Protein AF-A0A2R6NKQ7-F1 (afdb_monomer_lite)

Structure (mmCIF, N/CA/C/O backbone):
data_AF-A0A2R6NKQ7-F1
#
_entry.id   AF-A0A2R6NKQ7-F1
#
loop_
_atom_site.group_PDB
_atom_site.id
_atom_site.type_symbol
_atom_site.label_atom_id
_atom_site.label_alt_id
_atom_site.label_comp_id
_atom_site.label_asym_id
_atom_site.label_entity_id
_atom_site.label_seq_id
_atom_site.pdbx_PDB_ins_code
_atom_site.Cartn_x
_atom_site.Cartn_y
_atom_site.Cartn_z
_atom_site.occupancy
_atom_site.B_iso_or_equiv
_atom_site.auth_seq_id
_atom_site.auth_comp_id
_atom_site.auth_asym_id
_atom_site.auth_atom_id
_atom_site.pdbx_PDB_model_num
ATOM 1 N N . MET A 1 1 ? 22.900 -23.903 -10.877 1.00 40.56 1 MET A N 1
ATOM 2 C CA . MET A 1 1 ? 22.296 -23.931 -12.222 1.00 40.56 1 MET A CA 1
ATOM 3 C C . MET A 1 1 ? 22.821 -22.699 -12.926 1.00 40.56 1 MET A C 1
ATOM 5 O O . MET A 1 1 ? 22.597 -21.617 -12.416 1.00 40.56 1 MET A O 1
ATOM 9 N N . GLU A 1 2 ? 23.627 -22.735 -13.967 1.00 42.06 2 GLU A N 1
ATOM 10 C CA . GLU A 1 2 ? 24.241 -23.804 -14.744 1.00 42.06 2 GLU A CA 1
ATOM 11 C C . GLU A 1 2 ? 25.451 -23.144 -15.416 1.00 42.06 2 GLU A C 1
ATOM 13 O O . GLU A 1 2 ? 25.431 -21.962 -15.758 1.00 42.06 2 GLU A O 1
ATOM 18 N N . SER A 1 3 ? 26.528 -23.903 -15.492 1.00 56.56 3 SER A N 1
ATOM 19 C CA . SER A 1 3 ? 27.773 -23.623 -16.191 1.00 56.56 3 SER A CA 1
ATOM 20 C C . SER A 1 3 ? 27.572 -23.535 -17.708 1.00 56.56 3 SER A C 1
ATOM 22 O O . SER A 1 3 ? 26.837 -24.345 -18.255 1.00 56.56 3 SER A O 1
ATOM 24 N N . GLU A 1 4 ? 28.268 -22.614 -18.384 1.00 55.38 4 GLU A N 1
ATOM 25 C CA . GLU A 1 4 ? 29.327 -22.912 -19.377 1.00 55.38 4 GLU A CA 1
ATOM 26 C C . GLU A 1 4 ? 29.535 -21.781 -20.414 1.00 55.38 4 GLU A C 1
ATOM 28 O O . GLU A 1 4 ? 28.574 -21.258 -20.979 1.00 55.38 4 GLU A O 1
ATOM 33 N N . PRO A 1 5 ? 30.800 -21.422 -20.716 1.00 66.06 5 PRO A N 1
ATOM 34 C CA . PRO A 1 5 ? 31.184 -20.578 -21.844 1.00 66.06 5 PRO A CA 1
ATOM 35 C C . PRO A 1 5 ? 31.533 -21.420 -23.086 1.00 66.06 5 PRO A C 1
ATOM 37 O O . PRO A 1 5 ? 32.444 -22.245 -23.058 1.00 66.06 5 PRO A O 1
ATOM 40 N N . THR A 1 6 ? 30.868 -21.173 -24.214 1.00 58.94 6 THR A N 1
ATOM 41 C CA . THR A 1 6 ? 31.170 -21.839 -25.491 1.00 58.94 6 THR A CA 1
ATOM 42 C C . THR A 1 6 ? 32.214 -21.061 -26.296 1.00 58.94 6 THR A C 1
ATOM 44 O O . THR A 1 6 ? 31.937 -20.049 -26.934 1.00 58.94 6 THR A O 1
ATOM 47 N N . SER A 1 7 ? 33.442 -21.579 -26.263 1.00 57.19 7 SER A N 1
ATOM 48 C CA . SER A 1 7 ? 34.496 -21.391 -27.265 1.00 57.19 7 SER A CA 1
ATOM 49 C C . SER A 1 7 ? 34.408 -22.543 -28.269 1.00 57.19 7 SER A C 1
ATOM 51 O O . SER A 1 7 ? 34.418 -23.687 -27.827 1.00 57.19 7 SER A O 1
ATOM 53 N N . THR A 1 8 ? 34.312 -22.291 -29.582 1.00 60.19 8 THR A N 1
ATOM 54 C CA . THR A 1 8 ? 34.489 -23.291 -30.671 1.00 60.19 8 THR A CA 1
ATOM 55 C C . THR A 1 8 ? 34.594 -22.527 -32.012 1.00 60.19 8 THR A C 1
ATOM 57 O O . THR A 1 8 ? 33.619 -21.911 -32.420 1.00 60.19 8 THR A O 1
ATOM 60 N N . THR A 1 9 ? 35.771 -22.264 -32.598 1.00 59.88 9 THR A N 1
ATOM 61 C CA . THR A 1 9 ? 36.620 -23.093 -33.501 1.00 59.88 9 THR A CA 1
ATOM 62 C C . THR A 1 9 ? 36.558 -22.579 -34.961 1.00 59.88 9 THR A C 1
ATOM 64 O O . THR A 1 9 ? 35.460 -22.370 -35.473 1.00 59.88 9 THR A O 1
ATOM 67 N N . PRO A 1 10 ? 37.700 -22.387 -35.662 1.00 67.44 10 PRO A N 1
ATOM 68 C CA . PRO A 1 10 ? 37.767 -21.989 -37.074 1.00 67.44 10 PRO A CA 1
ATOM 69 C C . PRO A 1 10 ? 37.967 -23.199 -38.013 1.00 67.44 10 PRO A C 1
ATOM 71 O O . PRO A 1 10 ? 38.846 -24.023 -37.781 1.00 67.44 10 PRO A O 1
ATOM 74 N N . VAL A 1 11 ? 37.176 -23.303 -39.087 1.00 60.19 11 VAL A N 1
ATOM 75 C CA . VAL A 1 11 ? 37.183 -24.382 -40.111 1.00 60.19 11 VAL A CA 1
ATOM 76 C C . VAL A 1 11 ? 36.515 -23.788 -41.370 1.00 60.19 11 VAL A C 1
ATOM 78 O O . VAL A 1 11 ? 35.531 -23.079 -41.217 1.00 60.19 11 VAL A O 1
ATOM 81 N N . ALA A 1 12 ? 36.890 -23.964 -42.639 1.00 48.44 12 ALA A N 1
ATOM 82 C CA . ALA A 1 12 ? 37.994 -24.595 -43.351 1.00 48.44 12 ALA A CA 1
ATOM 83 C C . ALA A 1 12 ? 38.035 -23.994 -44.775 1.00 48.44 12 ALA A C 1
ATOM 85 O O . ALA A 1 12 ? 37.019 -23.555 -45.311 1.00 48.44 12 ALA A O 1
ATOM 86 N N . VAL A 1 13 ? 39.211 -24.030 -45.398 1.00 58.56 13 VAL A N 1
ATOM 87 C CA . VAL A 1 13 ? 39.423 -23.822 -46.840 1.00 58.56 13 VAL A CA 1
ATOM 88 C C . VAL A 1 13 ? 39.251 -25.161 -47.565 1.00 58.56 13 VAL A C 1
ATOM 90 O O . VAL A 1 13 ? 39.770 -26.161 -47.068 1.00 58.56 13 VAL A O 1
ATOM 93 N N . PRO A 1 14 ? 38.672 -25.186 -48.779 1.00 64.19 14 PRO A N 1
ATOM 94 C CA . PRO A 1 14 ? 39.009 -26.211 -49.757 1.00 64.19 14 PRO A CA 1
ATOM 95 C C . PRO A 1 14 ? 39.648 -25.615 -51.021 1.00 64.19 14 PRO A C 1
ATOM 97 O O . PRO A 1 14 ? 39.042 -24.846 -51.767 1.00 64.19 14 PRO A O 1
ATOM 100 N N . ARG A 1 15 ? 40.893 -26.045 -51.259 1.00 50.41 15 ARG A N 1
ATOM 101 C CA . ARG A 1 15 ? 41.539 -26.152 -52.575 1.00 50.41 15 ARG A CA 1
ATOM 102 C C . ARG A 1 15 ? 40.699 -27.066 -53.470 1.00 50.41 15 ARG A C 1
ATOM 104 O O . ARG A 1 15 ? 40.316 -28.145 -53.030 1.00 50.41 15 ARG A O 1
ATOM 111 N N . THR A 1 16 ? 40.510 -26.685 -54.729 1.00 54.19 16 THR A N 1
ATOM 112 C CA . THR A 1 16 ? 40.218 -27.634 -55.812 1.00 54.19 16 THR A CA 1
ATOM 113 C C . THR A 1 16 ? 41.293 -27.458 -56.870 1.00 54.19 16 THR A C 1
ATOM 115 O O . THR A 1 16 ? 41.598 -26.344 -57.291 1.00 54.19 16 THR A O 1
ATOM 118 N N . GLU A 1 17 ? 41.910 -28.577 -57.202 1.00 45.81 17 GLU A N 1
ATOM 119 C CA . GLU A 1 17 ? 43.066 -28.744 -58.059 1.00 45.81 17 GLU A CA 1
ATOM 120 C C . GLU A 1 17 ? 42.658 -29.578 -59.285 1.00 45.81 17 GLU A C 1
ATOM 122 O O . GLU A 1 17 ? 41.807 -30.460 -59.155 1.00 45.81 17 GLU A O 1
ATOM 127 N N . LEU A 1 18 ? 43.373 -29.339 -60.400 1.00 54.59 18 LEU A N 1
ATOM 128 C CA . LEU A 1 18 ? 43.748 -30.298 -61.464 1.00 54.59 18 LEU A CA 1
ATOM 129 C C . LEU A 1 18 ? 42.721 -30.584 -62.611 1.00 54.59 18 LEU A C 1
ATOM 131 O O . LEU A 1 18 ? 41.554 -30.223 -62.490 1.00 54.59 18 LEU A O 1
ATOM 135 N N . PRO A 1 19 ? 43.118 -31.261 -63.724 1.00 58.91 19 PRO A N 1
ATOM 136 C CA . PRO A 1 19 ? 44.063 -30.847 -64.792 1.00 58.91 19 PRO A CA 1
ATOM 137 C C . PRO A 1 19 ? 43.593 -31.308 -66.216 1.00 58.91 19 PRO A C 1
ATOM 139 O O . PRO A 1 19 ? 42.433 -31.669 -66.379 1.00 58.91 19 PRO A O 1
ATOM 142 N N . VAL A 1 20 ? 44.526 -31.414 -67.189 1.00 46.69 20 VAL A N 1
ATOM 143 C CA . VAL A 1 20 ? 44.449 -32.171 -68.481 1.00 46.69 20 VAL A CA 1
ATOM 144 C C . VAL A 1 20 ? 43.843 -31.351 -69.650 1.00 46.69 20 VAL A C 1
ATOM 146 O O . VAL A 1 20 ? 42.838 -30.682 -69.469 1.00 46.69 20 VAL A O 1
ATOM 149 N N . ASP A 1 21 ? 44.414 -31.242 -70.858 1.00 40.62 21 ASP A N 1
ATOM 150 C CA . ASP A 1 21 ? 45.144 -32.241 -71.646 1.00 40.62 21 ASP A CA 1
ATOM 151 C C . ASP A 1 21 ? 46.222 -31.649 -72.577 1.00 40.62 21 ASP A C 1
ATOM 153 O O . ASP A 1 21 ? 46.141 -30.509 -73.039 1.00 40.62 21 ASP A O 1
ATOM 157 N N . VAL A 1 22 ? 47.212 -32.494 -72.849 1.00 59.97 22 VAL A N 1
ATOM 158 C CA . VAL A 1 22 ? 48.339 -32.362 -73.780 1.00 59.97 22 VAL A CA 1
ATOM 159 C C . VAL A 1 22 ? 48.053 -33.308 -74.945 1.00 59.97 22 VAL A C 1
ATOM 161 O O . VAL A 1 22 ? 47.578 -34.401 -74.683 1.00 59.97 22 VAL A O 1
ATOM 164 N N . ASN A 1 23 ? 48.325 -32.883 -76.186 1.00 45.62 23 ASN A N 1
ATOM 165 C CA . ASN A 1 23 ? 48.605 -33.666 -77.416 1.00 45.62 23 ASN A CA 1
ATOM 166 C C . ASN A 1 23 ? 48.252 -32.768 -78.621 1.00 45.62 23 ASN A C 1
ATOM 168 O O . ASN A 1 23 ? 47.252 -32.061 -78.585 1.00 45.62 23 ASN A O 1
ATOM 172 N N . ASP A 1 24 ? 48.938 -32.718 -79.755 1.00 38.41 24 ASP A N 1
ATOM 173 C CA . ASP A 1 24 ? 50.218 -33.243 -80.217 1.00 38.41 24 ASP A CA 1
ATOM 174 C C . ASP A 1 24 ? 50.527 -32.514 -81.553 1.00 38.41 24 ASP A C 1
ATOM 176 O O . ASP A 1 24 ? 49.627 -32.043 -82.251 1.00 38.41 24 ASP A O 1
ATOM 180 N N . LEU A 1 25 ? 51.819 -32.413 -81.872 1.00 46.97 25 LEU A N 1
ATOM 181 C CA . LEU A 1 25 ? 52.488 -32.009 -83.136 1.00 46.97 25 LEU A CA 1
ATOM 182 C C . LEU A 1 25 ? 51.969 -32.814 -84.382 1.00 46.97 25 LEU A C 1
ATOM 184 O O . LEU A 1 25 ? 51.240 -33.775 -84.151 1.00 46.97 25 LEU A O 1
ATOM 188 N N . PRO A 1 26 ? 52.390 -32.608 -85.672 1.00 54.12 26 PRO A N 1
ATOM 189 C CA . PRO A 1 26 ? 53.522 -31.812 -86.180 1.00 54.12 26 PRO A CA 1
ATOM 190 C C . PRO A 1 26 ? 53.401 -31.086 -87.561 1.00 54.12 26 PRO A C 1
ATOM 192 O O . PRO A 1 26 ? 52.537 -31.342 -88.389 1.00 54.12 26 PRO A O 1
ATOM 195 N N . THR A 1 27 ? 54.398 -30.219 -87.801 1.00 42.91 27 THR A N 1
ATOM 196 C CA . THR A 1 27 ? 55.149 -29.949 -89.054 1.00 42.91 27 THR A CA 1
ATOM 197 C C . THR A 1 27 ? 54.417 -29.712 -90.386 1.00 42.91 27 THR A C 1
ATOM 199 O O . THR A 1 27 ? 53.974 -30.652 -91.040 1.00 42.91 27 THR A O 1
ATOM 202 N N . ARG A 1 28 ? 54.584 -28.500 -90.947 1.00 32.59 28 ARG A N 1
ATOM 203 C CA . ARG A 1 28 ? 55.007 -28.367 -92.354 1.00 32.59 28 ARG A CA 1
ATOM 204 C C . ARG A 1 28 ? 55.722 -27.045 -92.656 1.00 32.59 28 ARG A C 1
ATOM 206 O O . ARG A 1 28 ? 55.183 -25.963 -92.456 1.00 32.59 28 ARG A O 1
ATOM 213 N N . LEU A 1 29 ? 56.955 -27.199 -93.138 1.00 45.50 29 LEU A N 1
ATOM 214 C CA . LEU A 1 29 ? 57.704 -26.230 -93.932 1.00 45.50 29 LEU A CA 1
ATOM 215 C C . LEU A 1 29 ? 56.858 -25.807 -95.139 1.00 45.50 29 LEU A C 1
ATOM 217 O O . LEU A 1 29 ? 56.256 -26.672 -95.770 1.00 45.50 29 LEU A O 1
ATOM 221 N N . ASP A 1 30 ? 56.825 -24.514 -95.462 1.00 35.84 30 ASP A N 1
ATOM 222 C CA . ASP A 1 30 ? 57.411 -24.040 -96.719 1.00 35.84 30 ASP A CA 1
ATOM 223 C C . ASP A 1 30 ? 57.244 -22.531 -96.949 1.00 35.84 30 ASP A C 1
ATOM 225 O O . ASP A 1 30 ? 56.183 -21.939 -96.771 1.00 35.84 30 ASP A O 1
ATOM 229 N N . SER A 1 31 ? 58.323 -21.980 -97.509 1.00 38.28 31 SER A N 1
ATOM 230 C CA . SER A 1 31 ? 58.370 -20.890 -98.489 1.00 38.28 31 SER A CA 1
ATOM 231 C C . SER A 1 31 ? 58.298 -19.422 -98.029 1.00 38.28 31 SER A C 1
ATOM 233 O O . SER A 1 31 ? 57.312 -18.931 -97.503 1.00 38.28 31 SER A O 1
ATOM 235 N N . SER A 1 32 ? 59.391 -18.721 -98.369 1.00 40.72 32 SER A N 1
ATOM 236 C CA . SER A 1 32 ? 59.425 -17.396 -99.009 1.00 40.72 32 SER A CA 1
ATOM 237 C C . SER A 1 32 ? 58.557 -16.294 -98.392 1.00 40.72 32 SER A C 1
ATOM 239 O O . SER A 1 32 ? 57.343 -16.266 -98.515 1.00 40.72 32 SER A O 1
ATOM 241 N N . THR A 1 33 ? 59.136 -15.197 -97.915 1.00 43.03 33 THR A N 1
ATOM 242 C CA . THR A 1 33 ? 59.777 -14.230 -98.815 1.00 43.03 33 THR A CA 1
ATOM 243 C C . THR A 1 33 ? 60.634 -13.283 -97.975 1.00 43.03 33 THR A C 1
ATOM 245 O O . THR A 1 33 ? 60.120 -12.590 -97.098 1.00 43.03 33 THR A O 1
ATOM 248 N N . ARG A 1 34 ? 61.945 -13.230 -98.247 1.00 41.44 34 ARG A N 1
ATOM 249 C CA . ARG A 1 34 ? 62.820 -12.136 -97.799 1.00 41.44 34 ARG A CA 1
ATOM 250 C C . ARG A 1 34 ? 62.289 -10.835 -98.398 1.00 41.44 34 ARG A C 1
ATOM 252 O O . ARG A 1 34 ? 62.480 -10.589 -99.585 1.00 41.44 34 ARG A O 1
ATOM 259 N N . GLN A 1 35 ? 61.632 -10.018 -97.582 1.00 41.34 35 GLN A N 1
ATOM 260 C CA . GLN A 1 35 ? 61.393 -8.624 -97.924 1.00 41.34 35 GLN A CA 1
ATOM 261 C C . GLN A 1 35 ? 62.643 -7.786 -97.614 1.00 41.34 35 GLN A C 1
ATOM 263 O O . GLN A 1 35 ? 63.343 -8.055 -96.633 1.00 41.34 35 GLN A O 1
ATOM 268 N N . PRO A 1 36 ? 62.959 -6.805 -98.473 1.00 45.91 36 PRO A N 1
ATOM 269 C CA . PRO A 1 36 ? 64.144 -5.973 -98.354 1.00 45.91 36 PRO A CA 1
ATOM 270 C C . PRO A 1 36 ? 64.078 -5.124 -97.084 1.00 45.91 36 PRO A C 1
ATOM 272 O O . PRO A 1 36 ? 63.137 -4.365 -96.866 1.00 45.91 36 PRO A O 1
ATOM 275 N N . VAL A 1 37 ? 65.120 -5.244 -96.263 1.00 49.19 37 VAL A N 1
ATOM 276 C CA . VAL A 1 37 ? 65.440 -4.317 -95.177 1.00 49.19 37 VAL A CA 1
ATOM 277 C C . VAL A 1 37 ? 65.707 -2.943 -95.783 1.00 49.19 37 VAL A C 1
ATOM 279 O O . VAL A 1 37 ? 66.810 -2.632 -96.227 1.00 49.19 37 VAL A O 1
ATOM 282 N N . THR A 1 38 ? 64.667 -2.119 -95.825 1.00 54.50 38 THR A N 1
ATOM 283 C CA . THR A 1 38 ? 64.811 -0.672 -95.924 1.00 54.50 38 THR A CA 1
ATOM 284 C C . THR A 1 38 ? 65.352 -0.156 -94.590 1.00 54.50 38 THR A C 1
ATOM 286 O O . THR A 1 38 ? 64.917 -0.646 -93.543 1.00 54.50 38 THR A O 1
ATOM 289 N N . PRO A 1 39 ? 66.285 0.811 -94.581 1.00 56.50 39 PRO A N 1
ATOM 290 C CA . PRO A 1 39 ? 66.821 1.385 -93.352 1.00 56.50 39 PRO A CA 1
ATOM 291 C C . PRO A 1 39 ? 65.720 2.186 -92.650 1.00 56.50 39 PRO A 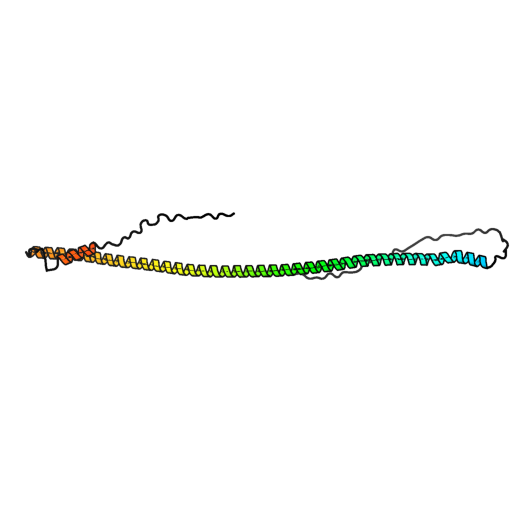C 1
ATOM 293 O O . PRO A 1 39 ? 65.531 3.377 -92.890 1.00 56.50 39 PRO A O 1
ATOM 296 N N . PHE A 1 40 ? 64.946 1.506 -91.808 1.00 56.06 40 PHE A N 1
ATOM 297 C CA . PHE A 1 40 ? 63.980 2.145 -90.934 1.00 56.06 40 PHE A CA 1
ATOM 298 C C . PHE A 1 40 ? 64.744 2.979 -89.910 1.00 56.06 40 PHE A C 1
ATOM 300 O O . PHE A 1 40 ? 65.617 2.488 -89.194 1.00 56.06 40 PHE A O 1
ATOM 307 N N . SER A 1 41 ? 64.424 4.269 -89.886 1.00 64.69 41 SER A N 1
ATOM 308 C CA . SER A 1 41 ? 64.962 5.226 -88.929 1.00 64.69 41 SER A CA 1
ATOM 309 C C . SER A 1 41 ? 64.779 4.686 -87.500 1.00 64.69 41 SER A C 1
ATOM 311 O O . SER A 1 41 ? 63.674 4.270 -87.154 1.00 64.69 41 SER A O 1
ATOM 313 N N . PRO A 1 42 ? 65.806 4.692 -86.632 1.00 76.62 42 PRO A N 1
ATOM 314 C CA . PRO A 1 42 ? 65.718 4.144 -85.271 1.00 76.62 42 PRO A CA 1
ATOM 315 C C . PRO A 1 42 ? 64.568 4.750 -84.445 1.00 76.62 42 PRO A C 1
ATOM 317 O O . PRO A 1 42 ? 64.035 4.100 -83.546 1.00 76.62 42 PRO A O 1
ATOM 320 N N . LEU A 1 43 ? 64.113 5.954 -84.803 1.00 78.00 43 LEU A N 1
ATOM 321 C CA . LEU A 1 43 ? 62.934 6.593 -84.222 1.00 78.00 43 LEU A CA 1
ATOM 322 C C . LEU A 1 43 ? 61.639 5.791 -84.414 1.00 78.00 43 LEU A C 1
ATOM 324 O O . LEU A 1 43 ? 60.837 5.731 -83.487 1.00 78.00 43 LEU A O 1
ATOM 328 N N . THR A 1 44 ? 61.418 5.140 -85.562 1.00 81.81 44 THR A N 1
ATOM 329 C CA . THR A 1 44 ? 60.169 4.391 -85.795 1.00 81.81 44 THR A CA 1
ATOM 330 C C . THR A 1 44 ? 60.093 3.135 -84.935 1.00 81.81 44 THR A C 1
ATOM 332 O O . THR A 1 44 ? 59.020 2.801 -84.443 1.00 81.81 44 THR A O 1
ATOM 335 N N . HIS A 1 45 ? 61.224 2.473 -84.674 1.00 81.00 45 HIS A N 1
ATOM 336 C CA . HIS A 1 45 ? 61.266 1.324 -83.767 1.00 81.00 45 HIS A CA 1
ATOM 337 C C . HIS A 1 45 ? 61.030 1.728 -82.312 1.00 81.00 45 HIS A C 1
ATOM 339 O O . HIS A 1 45 ? 60.299 1.036 -81.608 1.00 81.00 45 HIS A O 1
ATOM 345 N N . VAL A 1 46 ? 61.571 2.869 -81.875 1.00 86.81 46 VAL A N 1
ATOM 346 C CA . VAL A 1 46 ? 61.285 3.415 -80.539 1.00 86.81 46 VAL A CA 1
ATOM 347 C C . VAL A 1 46 ? 59.807 3.787 -80.413 1.00 86.81 46 VAL A C 1
ATOM 349 O O . VAL A 1 46 ? 59.189 3.466 -79.402 1.00 86.81 46 VAL A O 1
ATOM 352 N N . LEU A 1 47 ? 59.202 4.391 -81.439 1.00 89.44 47 LEU A N 1
ATOM 353 C CA . LEU A 1 47 ? 57.771 4.715 -81.440 1.00 89.44 47 LEU A CA 1
ATOM 354 C C . LEU A 1 47 ? 56.878 3.468 -81.401 1.00 89.44 47 LEU A C 1
ATOM 356 O O . LEU A 1 47 ? 55.944 3.413 -80.608 1.00 89.44 47 LEU A O 1
ATOM 360 N N . ILE A 1 48 ? 57.175 2.439 -82.196 1.00 86.81 48 ILE A N 1
ATOM 361 C CA . ILE A 1 48 ? 56.400 1.188 -82.187 1.00 86.81 48 ILE A CA 1
ATOM 362 C C . ILE A 1 48 ? 56.569 0.463 -80.844 1.00 86.81 48 ILE A C 1
ATOM 364 O O . ILE A 1 48 ? 55.584 0.034 -80.243 1.00 86.81 48 ILE A O 1
ATOM 368 N N . LEU A 1 49 ? 57.801 0.372 -80.332 1.00 87.75 49 LEU A N 1
ATOM 369 C CA . LEU A 1 49 ? 58.084 -0.287 -79.059 1.00 87.75 49 LEU A CA 1
ATOM 370 C C . LEU A 1 49 ? 57.415 0.446 -77.890 1.00 87.75 49 LEU A C 1
ATOM 372 O O . LEU A 1 49 ? 56.787 -0.196 -77.058 1.00 87.75 49 LEU A O 1
ATOM 376 N N . THR A 1 50 ? 57.480 1.777 -77.840 1.00 89.50 50 THR A N 1
ATOM 377 C CA . THR A 1 50 ? 56.791 2.571 -76.806 1.00 89.50 50 THR A CA 1
ATOM 378 C C . THR A 1 50 ? 55.273 2.520 -76.948 1.00 89.50 50 THR A C 1
ATOM 380 O O . THR A 1 50 ? 54.578 2.474 -75.935 1.00 89.50 50 THR A O 1
ATOM 383 N N . SER A 1 51 ? 54.743 2.441 -78.171 1.00 90.38 51 SER A N 1
ATOM 384 C CA . SER A 1 51 ? 53.306 2.293 -78.416 1.00 90.38 51 SER A CA 1
ATOM 385 C C . SER A 1 51 ? 52.756 0.947 -77.942 1.00 90.38 51 SER A C 1
ATOM 387 O O . SER A 1 51 ? 51.576 0.877 -77.612 1.00 90.38 51 SER A O 1
ATOM 389 N N . ILE A 1 52 ? 53.571 -0.112 -77.908 1.00 91.19 52 ILE A N 1
ATOM 390 C CA . ILE A 1 52 ? 53.162 -1.436 -77.414 1.00 91.19 52 ILE A CA 1
ATOM 391 C C . ILE A 1 52 ? 53.467 -1.563 -75.918 1.00 91.19 52 ILE A C 1
ATOM 393 O O . ILE A 1 52 ? 52.613 -1.964 -75.131 1.00 91.19 52 ILE A O 1
ATOM 397 N N . LEU A 1 53 ? 54.673 -1.179 -75.502 1.00 90.94 53 LEU A N 1
ATOM 398 C CA . LEU A 1 53 ? 55.128 -1.311 -74.121 1.00 90.94 53 LEU A CA 1
ATOM 399 C C . LEU A 1 53 ? 54.419 -0.327 -73.184 1.00 90.94 53 LEU A C 1
ATOM 401 O O . LEU A 1 53 ? 54.137 -0.668 -72.040 1.00 90.94 53 LEU A O 1
ATOM 405 N N . GLY A 1 54 ? 54.083 0.866 -73.679 1.00 88.62 54 GLY A N 1
ATOM 406 C CA . GLY A 1 54 ? 53.329 1.888 -72.960 1.00 88.62 54 GLY A CA 1
ATOM 407 C C . GLY A 1 54 ? 52.021 1.350 -72.380 1.00 88.62 54 GLY A C 1
ATOM 408 O O . GLY A 1 54 ? 51.907 1.300 -71.158 1.00 88.62 54 GLY A O 1
ATOM 409 N N . PRO A 1 55 ? 51.048 0.898 -73.193 1.00 88.94 55 PRO A N 1
ATOM 410 C CA . PRO A 1 55 ? 49.791 0.351 -72.690 1.00 88.94 55 PRO A CA 1
ATOM 411 C C . PRO A 1 55 ? 49.981 -0.933 -71.876 1.00 88.94 55 PRO A C 1
ATOM 413 O O . PRO A 1 55 ? 49.271 -1.108 -70.889 1.00 88.94 55 PRO A O 1
ATOM 416 N N . VAL A 1 56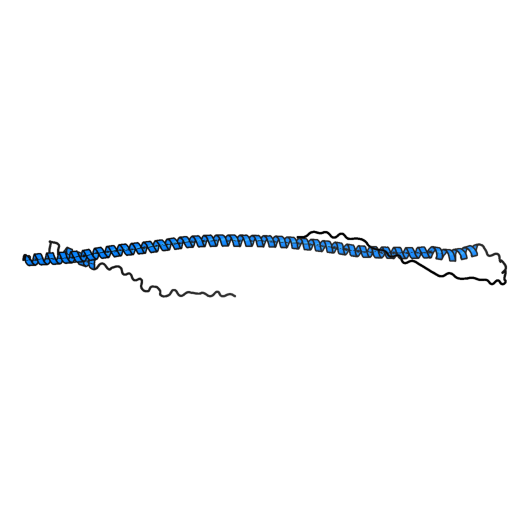 ? 50.954 -1.790 -72.211 1.00 90.31 56 VAL A N 1
ATOM 417 C CA . VAL A 1 56 ? 51.253 -3.003 -71.424 1.00 90.31 56 VAL A CA 1
ATOM 418 C C . VAL A 1 56 ? 51.750 -2.656 -70.015 1.00 90.31 56 VAL A C 1
ATOM 420 O O . VAL A 1 56 ? 51.367 -3.323 -69.057 1.00 90.31 56 VAL A O 1
ATOM 423 N N . ALA A 1 57 ? 52.532 -1.585 -69.853 1.00 89.12 57 ALA A N 1
ATOM 424 C CA . ALA A 1 57 ? 52.973 -1.096 -68.547 1.00 89.12 57 ALA A CA 1
ATOM 425 C C . ALA A 1 57 ? 51.900 -0.252 -67.826 1.00 89.12 57 ALA A C 1
ATOM 427 O O . ALA A 1 57 ? 51.788 -0.299 -66.601 1.00 89.12 57 ALA A O 1
ATOM 428 N N . LEU A 1 58 ? 51.078 0.502 -68.567 1.00 92.12 58 LEU A N 1
ATOM 429 C CA . LEU A 1 58 ? 50.034 1.371 -68.005 1.00 92.12 58 LEU A CA 1
ATOM 430 C C . LEU A 1 58 ? 48.797 0.601 -67.544 1.00 92.12 58 LEU A C 1
ATOM 432 O O . LEU A 1 58 ? 48.196 0.959 -66.533 1.00 92.12 58 LEU A O 1
ATOM 436 N N . PHE A 1 59 ? 48.401 -0.446 -68.264 1.00 92.75 59 PHE A N 1
ATOM 437 C CA . PHE A 1 59 ? 47.206 -1.225 -67.953 1.00 92.75 59 PHE A CA 1
ATOM 438 C C . PHE A 1 59 ? 47.193 -1.803 -66.524 1.00 92.75 59 PHE A C 1
ATOM 440 O O . PHE A 1 59 ? 46.223 -1.539 -65.804 1.00 92.75 59 PHE A O 1
ATOM 447 N N . PRO A 1 60 ? 48.236 -2.518 -66.046 1.00 90.94 60 PRO A N 1
ATOM 448 C CA . PRO A 1 60 ? 48.252 -3.028 -64.676 1.00 90.94 60 PRO A CA 1
ATOM 449 C C . PRO A 1 60 ? 48.223 -1.894 -63.643 1.00 90.94 60 PRO A C 1
ATOM 451 O O . PRO A 1 60 ? 47.539 -2.008 -62.627 1.00 90.94 60 PRO A O 1
ATOM 454 N N . TYR A 1 61 ? 48.877 -0.763 -63.924 1.00 94.50 61 TYR A N 1
ATOM 455 C CA . TYR A 1 61 ? 48.831 0.408 -63.048 1.00 94.50 61 TYR A CA 1
ATOM 456 C C . TYR A 1 61 ? 47.412 0.987 -62.935 1.00 94.50 61 TYR A C 1
ATOM 458 O O . TYR A 1 61 ? 46.939 1.280 -61.834 1.00 94.50 61 TYR A O 1
ATOM 466 N N . LEU A 1 62 ? 46.690 1.099 -64.054 1.00 93.94 62 LEU A N 1
ATOM 467 C CA . LEU A 1 62 ? 45.305 1.573 -64.066 1.00 93.94 62 LEU A CA 1
ATOM 468 C C . LEU A 1 62 ? 44.356 0.607 -63.344 1.00 93.94 62 LEU A C 1
ATOM 470 O O . LEU A 1 62 ? 43.479 1.059 -62.603 1.00 93.94 62 LEU A O 1
ATOM 474 N N . ALA A 1 63 ? 44.548 -0.704 -63.508 1.00 94.69 63 ALA A N 1
ATOM 475 C CA . ALA A 1 63 ? 43.762 -1.719 -62.812 1.00 94.69 63 ALA A CA 1
ATOM 476 C C . ALA A 1 63 ? 43.951 -1.637 -61.286 1.00 94.69 63 ALA A C 1
ATOM 478 O O . ALA A 1 63 ? 42.966 -1.557 -60.546 1.00 94.69 63 ALA A O 1
ATOM 479 N N . VAL A 1 64 ? 45.202 -1.560 -60.815 1.00 96.06 64 VAL A N 1
ATOM 480 C CA . VAL A 1 64 ? 45.523 -1.397 -59.386 1.00 96.06 64 VAL A CA 1
ATOM 481 C C . VAL A 1 64 ? 44.962 -0.083 -58.848 1.00 96.06 64 VAL A C 1
ATOM 483 O O . VAL A 1 64 ? 44.343 -0.069 -57.784 1.00 96.06 64 VAL A O 1
ATOM 486 N N . ARG A 1 65 ? 45.090 1.018 -59.598 1.00 95.12 65 ARG A N 1
ATOM 487 C CA . ARG A 1 65 ? 44.549 2.322 -59.194 1.00 95.12 65 ARG A CA 1
ATOM 488 C C . ARG A 1 65 ? 43.030 2.282 -59.030 1.00 95.12 65 ARG A C 1
ATOM 490 O O . ARG A 1 65 ? 42.508 2.798 -58.043 1.00 95.12 65 ARG A O 1
ATOM 497 N N . ARG A 1 66 ? 42.310 1.634 -59.952 1.00 94.44 66 ARG A N 1
ATOM 498 C CA . ARG A 1 66 ? 40.854 1.449 -59.840 1.00 94.44 66 ARG A CA 1
ATOM 499 C C . ARG A 1 66 ? 40.486 0.580 -58.635 1.00 94.44 66 ARG A C 1
ATOM 501 O O . ARG A 1 66 ? 39.510 0.883 -57.949 1.00 94.44 66 ARG A O 1
ATOM 508 N N . HIS A 1 67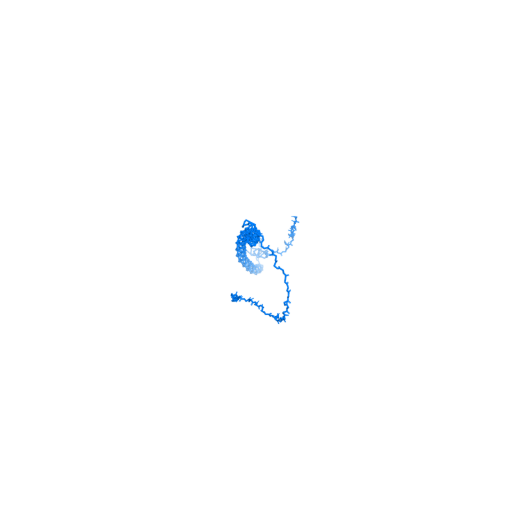 ? 41.262 -0.466 -58.356 1.00 95.81 67 HIS A N 1
ATOM 509 C CA . HIS A 1 67 ? 41.031 -1.336 -57.206 1.00 95.81 67 HIS A CA 1
ATOM 510 C C . HIS A 1 67 ? 41.257 -0.608 -55.873 1.00 95.81 67 HIS A C 1
ATOM 512 O O . HIS A 1 67 ? 40.390 -0.663 -55.002 1.00 95.81 67 HIS A O 1
ATOM 518 N N . LEU A 1 68 ? 42.345 0.160 -55.747 1.00 95.50 68 LEU A N 1
ATOM 519 C CA . LEU A 1 68 ? 42.619 0.999 -54.574 1.00 95.50 68 LEU A CA 1
ATOM 520 C C . LEU A 1 68 ? 41.487 1.996 -54.311 1.00 95.50 68 LEU A C 1
ATOM 522 O O . LEU A 1 68 ? 41.031 2.120 -53.177 1.00 95.50 68 LEU A O 1
ATOM 526 N N . LEU A 1 69 ? 40.974 2.656 -55.353 1.00 95.62 69 LEU A N 1
ATOM 527 C CA . LEU A 1 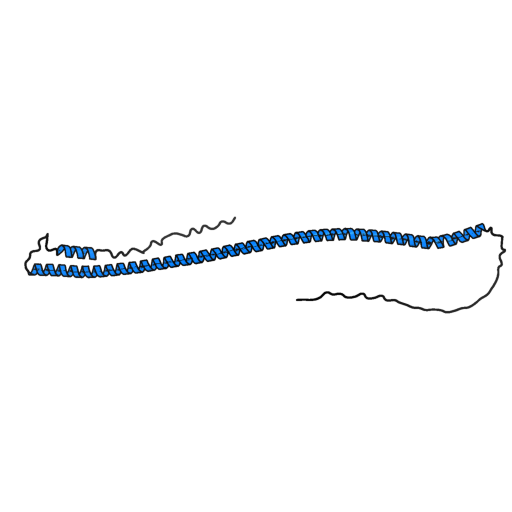69 ? 39.831 3.563 -55.213 1.00 95.62 69 LEU A CA 1
ATOM 528 C C . LEU A 1 69 ? 38.565 2.836 -54.738 1.00 95.62 69 LEU A C 1
ATOM 530 O O . LEU A 1 69 ? 37.837 3.356 -53.893 1.00 95.62 69 LEU A O 1
ATOM 534 N N . SER A 1 70 ? 38.305 1.625 -55.241 1.00 95.75 70 SER A N 1
ATOM 535 C CA . SER A 1 70 ? 37.176 0.813 -54.776 1.00 95.75 70 SER A CA 1
ATOM 536 C C . SER A 1 70 ? 37.333 0.400 -53.311 1.00 95.75 70 SER A C 1
ATOM 538 O O . SER A 1 70 ? 36.367 0.500 -52.557 1.00 95.75 70 SER A O 1
ATOM 540 N N . ILE A 1 71 ? 38.536 -0.006 -52.893 1.00 96.62 71 ILE A N 1
ATOM 541 C CA . ILE A 1 71 ? 38.833 -0.350 -51.498 1.00 96.62 71 ILE A CA 1
ATOM 542 C C . ILE A 1 71 ? 38.646 0.871 -50.600 1.00 96.62 71 ILE A C 1
ATOM 544 O O . ILE A 1 71 ? 37.945 0.772 -49.599 1.00 96.62 71 ILE A O 1
ATOM 548 N N . HIS A 1 72 ? 39.193 2.032 -50.964 1.00 96.62 72 HIS A N 1
ATOM 549 C CA . HIS A 1 72 ? 39.019 3.252 -50.176 1.00 96.62 72 HIS A CA 1
ATOM 550 C C . HIS A 1 72 ? 37.549 3.640 -50.029 1.00 96.62 72 HIS A C 1
ATOM 552 O O . HIS A 1 72 ? 37.124 4.011 -48.936 1.00 96.62 72 HIS A O 1
ATOM 558 N N . ARG A 1 73 ? 36.751 3.489 -51.092 1.00 96.25 73 ARG A N 1
ATOM 559 C CA . ARG A 1 73 ? 35.308 3.732 -51.024 1.00 96.25 73 ARG A CA 1
ATOM 560 C C . ARG A 1 73 ? 34.613 2.766 -50.060 1.00 96.25 73 ARG A C 1
ATOM 562 O O . ARG A 1 73 ? 33.816 3.217 -49.245 1.00 96.25 73 ARG A O 1
ATOM 569 N N . LYS A 1 74 ? 34.957 1.475 -50.100 1.00 96.75 74 LYS A N 1
ATOM 570 C CA . LYS A 1 74 ? 34.425 0.465 -49.169 1.00 96.75 74 LYS A CA 1
ATOM 571 C C . LYS A 1 74 ? 34.852 0.724 -47.724 1.00 96.75 74 LYS A C 1
ATOM 573 O O . LYS A 1 74 ? 34.031 0.606 -46.828 1.00 96.75 74 LYS A O 1
ATOM 578 N N . ILE A 1 75 ? 36.106 1.112 -47.487 1.00 97.56 75 ILE A N 1
ATOM 579 C CA . ILE A 1 75 ? 36.591 1.484 -46.149 1.00 97.56 75 ILE A CA 1
ATOM 580 C C . ILE A 1 75 ? 35.824 2.704 -45.629 1.00 97.56 75 ILE A C 1
ATOM 582 O O . ILE A 1 75 ? 35.431 2.721 -44.468 1.00 97.56 75 ILE A O 1
ATOM 586 N N . GLY A 1 76 ? 35.566 3.698 -46.484 1.00 96.94 76 GLY A N 1
ATOM 587 C CA . GLY A 1 76 ? 34.746 4.856 -46.128 1.00 96.94 76 GLY A CA 1
ATOM 588 C C . GLY A 1 76 ? 33.310 4.471 -45.763 1.00 96.94 76 GLY A C 1
ATOM 589 O O . GLY A 1 76 ? 32.789 4.940 -44.755 1.00 96.94 76 GLY A O 1
ATOM 590 N N . GLU A 1 77 ? 32.694 3.576 -46.536 1.00 97.31 77 GLU A N 1
ATOM 591 C CA . GLU A 1 77 ? 31.350 3.051 -46.271 1.00 97.31 77 GLU A CA 1
ATOM 592 C C . GLU A 1 77 ? 31.288 2.265 -44.953 1.00 97.31 77 GLU A C 1
ATOM 594 O O . GLU A 1 77 ? 30.449 2.552 -44.101 1.00 97.31 77 GLU A O 1
ATOM 599 N N . VAL A 1 78 ? 32.233 1.347 -44.726 1.00 97.62 78 VAL A N 1
ATOM 600 C CA . VAL A 1 78 ? 32.353 0.599 -43.464 1.00 97.62 78 VAL A CA 1
ATOM 601 C C . VAL A 1 78 ? 32.608 1.544 -42.287 1.00 97.62 78 VAL A C 1
ATOM 603 O O . VAL A 1 78 ? 32.020 1.371 -41.222 1.00 97.62 78 VAL A O 1
ATOM 606 N N . GLY A 1 79 ? 33.432 2.577 -42.474 1.00 97.19 79 GLY A N 1
ATOM 607 C CA . GLY A 1 79 ? 33.680 3.605 -41.466 1.00 97.19 79 GLY A CA 1
ATOM 608 C C . GLY A 1 79 ? 32.417 4.391 -41.107 1.00 97.19 79 GLY A C 1
ATOM 609 O O . GLY A 1 79 ? 32.150 4.616 -39.927 1.00 97.19 79 GLY A O 1
ATOM 610 N N . ALA A 1 80 ? 31.599 4.749 -42.101 1.00 97.69 80 ALA A N 1
ATOM 611 C CA . ALA A 1 80 ? 30.324 5.426 -41.882 1.00 97.69 80 ALA A CA 1
ATOM 612 C C . ALA A 1 80 ? 29.331 4.540 -41.111 1.00 97.69 80 ALA A C 1
ATOM 614 O O . ALA A 1 80 ? 28.750 4.994 -40.125 1.00 97.69 80 ALA A O 1
ATOM 615 N N . VAL A 1 81 ? 29.194 3.266 -41.497 1.00 97.62 81 VAL A N 1
ATOM 616 C CA . VAL A 1 81 ? 28.343 2.294 -40.788 1.00 97.62 81 VAL A CA 1
ATOM 617 C C . VAL A 1 81 ? 28.836 2.077 -39.356 1.00 97.62 81 VAL A C 1
ATOM 619 O O . VAL A 1 81 ? 28.039 2.104 -38.421 1.00 97.62 81 VAL A O 1
ATOM 622 N N . SER A 1 82 ? 30.150 1.943 -39.155 1.00 97.50 82 SER A N 1
ATOM 623 C CA . SER A 1 82 ? 30.739 1.806 -37.820 1.00 97.50 82 SER A CA 1
ATOM 624 C C . SER A 1 82 ? 30.463 3.029 -36.942 1.00 97.50 82 SER A C 1
ATOM 626 O O . SER A 1 82 ? 30.222 2.873 -35.747 1.00 97.50 82 SER A O 1
ATOM 628 N N . ALA A 1 83 ? 30.492 4.241 -37.502 1.00 97.69 83 ALA A N 1
ATOM 629 C CA . ALA A 1 83 ? 30.193 5.459 -36.754 1.00 97.69 83 ALA A CA 1
ATOM 630 C C . ALA A 1 83 ? 28.716 5.536 -36.336 1.00 97.69 83 ALA A C 1
ATOM 632 O O . ALA A 1 83 ? 28.420 5.995 -35.233 1.00 97.69 83 ALA A O 1
ATOM 633 N N . VAL A 1 84 ? 27.792 5.079 -37.189 1.00 98.06 84 VAL A N 1
ATOM 634 C CA . VAL A 1 84 ? 26.363 4.974 -36.848 1.00 98.06 84 VAL A CA 1
ATOM 635 C C . VAL A 1 84 ? 26.155 3.929 -35.755 1.00 98.06 84 VAL A C 1
ATOM 637 O O . VAL A 1 84 ? 25.614 4.262 -34.707 1.00 98.06 84 VAL A O 1
ATOM 640 N N . LEU A 1 85 ? 26.709 2.725 -35.913 1.00 97.94 85 LEU A N 1
ATOM 641 C CA . LEU A 1 85 ? 26.585 1.656 -34.920 1.00 97.94 85 LEU A CA 1
ATOM 642 C C . LEU A 1 85 ? 27.146 2.060 -33.547 1.00 97.94 85 LEU A C 1
ATOM 644 O O . LEU A 1 85 ? 26.568 1.740 -32.512 1.00 97.94 85 LEU A O 1
ATOM 648 N N . GLN A 1 86 ? 28.259 2.799 -33.518 1.00 98.25 86 GLN A N 1
ATOM 649 C CA . GLN A 1 86 ? 28.810 3.336 -32.272 1.00 98.25 86 GLN A CA 1
ATOM 650 C C . GLN A 1 86 ? 27.888 4.362 -31.607 1.00 98.25 86 GLN A C 1
ATOM 652 O O . GLN A 1 86 ? 27.848 4.432 -30.377 1.00 98.25 86 GLN A O 1
ATOM 657 N N . ARG A 1 87 ? 27.173 5.179 -32.389 1.00 98.44 87 ARG A N 1
ATOM 658 C CA . ARG A 1 87 ? 26.172 6.107 -31.850 1.00 98.44 87 ARG A CA 1
ATOM 659 C C . ARG A 1 87 ? 24.982 5.336 -31.299 1.00 98.44 87 ARG A C 1
ATOM 661 O O . ARG A 1 87 ? 24.623 5.579 -30.153 1.00 98.44 87 ARG A O 1
ATOM 668 N N . ASP A 1 88 ? 24.470 4.364 -32.043 1.00 98.38 88 ASP A N 1
ATOM 669 C CA . ASP A 1 88 ? 23.327 3.553 -31.623 1.00 98.38 88 ASP A CA 1
ATOM 670 C C . ASP A 1 88 ? 23.637 2.782 -30.337 1.00 98.38 88 ASP A C 1
ATOM 672 O O . ASP A 1 88 ? 22.862 2.824 -29.383 1.00 98.38 88 ASP A O 1
ATOM 676 N N . LEU A 1 89 ? 24.828 2.180 -30.239 1.00 98.38 89 LEU A N 1
ATOM 677 C CA . LEU A 1 89 ? 25.286 1.512 -29.021 1.00 98.38 89 LEU A CA 1
ATOM 678 C C . LEU A 1 89 ? 25.341 2.484 -27.839 1.00 98.38 89 LEU A C 1
ATOM 680 O O . LEU A 1 89 ? 24.873 2.152 -26.753 1.00 98.38 89 LEU A O 1
ATOM 684 N N . LYS A 1 90 ? 25.864 3.702 -28.033 1.00 98.44 90 LYS A N 1
ATOM 685 C CA . LYS A 1 90 ? 25.865 4.727 -26.978 1.00 98.44 90 LYS A CA 1
ATOM 686 C C . LYS A 1 90 ? 24.446 5.108 -26.566 1.00 98.44 90 LYS A C 1
ATOM 688 O O . LYS A 1 90 ? 24.184 5.192 -25.371 1.00 98.44 90 LYS A O 1
ATOM 693 N N . THR A 1 91 ? 23.534 5.300 -27.518 1.00 98.56 91 THR A N 1
ATOM 694 C CA . THR A 1 91 ? 22.133 5.613 -27.202 1.00 98.56 91 THR A CA 1
ATOM 695 C C . THR A 1 91 ? 21.446 4.472 -26.458 1.00 98.56 91 THR A C 1
ATOM 697 O O . THR A 1 91 ? 20.813 4.719 -25.438 1.00 98.56 91 THR A O 1
ATOM 700 N N . ALA A 1 92 ? 21.666 3.223 -26.875 1.00 98.25 92 ALA A N 1
ATOM 701 C CA . ALA A 1 92 ? 21.114 2.044 -26.223 1.00 98.25 92 ALA A CA 1
ATOM 702 C C . ALA A 1 92 ? 21.683 1.847 -24.810 1.00 98.25 92 ALA A C 1
ATOM 704 O O . ALA A 1 92 ? 20.950 1.475 -23.898 1.00 98.25 92 ALA A O 1
ATOM 705 N N . LEU A 1 93 ? 22.974 2.131 -24.594 1.00 98.56 93 LEU A N 1
ATOM 706 C CA . LEU A 1 93 ? 23.576 2.097 -23.258 1.00 98.56 93 LEU A CA 1
ATOM 707 C C . LEU A 1 93 ? 22.997 3.177 -22.341 1.00 98.56 93 LEU A C 1
ATOM 709 O O . LEU A 1 93 ? 22.727 2.892 -21.174 1.00 98.56 93 LEU A O 1
ATOM 713 N N . LEU A 1 94 ? 22.785 4.392 -22.855 1.00 98.62 94 LEU A N 1
ATOM 714 C CA . LEU A 1 94 ? 22.148 5.465 -22.092 1.00 98.62 94 LEU A CA 1
ATOM 715 C C . LEU A 1 94 ? 20.706 5.098 -21.738 1.00 98.62 94 LEU A C 1
ATOM 717 O O . LEU A 1 94 ? 20.329 5.176 -20.572 1.00 98.62 94 LEU A O 1
ATOM 721 N N . GLU A 1 95 ? 19.931 4.607 -22.699 1.00 98.56 95 GLU A N 1
ATOM 722 C CA . GLU A 1 95 ? 18.562 4.156 -22.456 1.00 98.56 95 GLU A CA 1
ATOM 723 C C . GLU A 1 95 ? 18.511 3.010 -21.433 1.00 98.56 95 GLU A C 1
ATOM 725 O O . GLU A 1 95 ? 17.721 3.047 -20.490 1.00 98.56 95 GLU A O 1
ATOM 730 N N . ALA A 1 96 ? 19.397 2.019 -21.554 1.00 98.00 96 ALA A N 1
ATOM 731 C CA . ALA A 1 96 ? 19.492 0.924 -20.595 1.00 98.00 96 ALA A CA 1
ATOM 732 C C . ALA A 1 96 ? 19.866 1.414 -19.186 1.00 98.00 96 ALA A C 1
ATOM 734 O O . ALA A 1 96 ? 19.371 0.866 -18.200 1.00 98.00 96 ALA A O 1
ATOM 735 N N . SER A 1 97 ? 20.720 2.438 -19.077 1.00 98.00 97 SER A N 1
ATOM 736 C CA . SER A 1 97 ? 21.079 3.041 -17.789 1.00 98.00 97 SER A CA 1
ATOM 737 C C . SER A 1 97 ? 19.894 3.756 -17.135 1.00 98.00 97 SER A C 1
ATOM 739 O O . SER A 1 97 ? 19.646 3.540 -15.951 1.00 98.00 97 SER A O 1
ATOM 741 N N . ILE A 1 98 ? 19.100 4.492 -17.921 1.00 98.56 98 ILE A N 1
ATOM 742 C CA . ILE A 1 98 ? 17.889 5.179 -17.450 1.00 98.56 98 ILE A CA 1
ATOM 743 C C . ILE A 1 98 ? 16.861 4.154 -16.960 1.00 98.56 98 ILE A C 1
ATOM 745 O O . ILE A 1 98 ? 16.364 4.260 -15.843 1.00 98.56 98 ILE A O 1
ATOM 749 N N . ARG A 1 99 ? 16.606 3.096 -17.741 1.00 98.44 99 ARG A N 1
ATOM 750 C CA . ARG A 1 99 ? 15.673 2.029 -17.341 1.00 98.44 99 ARG A CA 1
ATOM 751 C C . ARG A 1 99 ? 16.108 1.326 -16.053 1.00 98.44 99 ARG A C 1
ATOM 753 O O . ARG A 1 99 ? 15.266 0.958 -15.239 1.00 98.44 99 ARG A O 1
ATOM 760 N N . ARG A 1 100 ? 17.414 1.118 -15.845 1.00 98.50 100 ARG A N 1
ATOM 761 C CA . ARG A 1 100 ? 17.931 0.543 -14.589 1.00 98.50 100 ARG A CA 1
ATOM 762 C C . ARG A 1 100 ? 17.663 1.457 -13.399 1.00 98.50 100 ARG A C 1
ATOM 764 O O . ARG A 1 100 ? 17.182 0.967 -12.383 1.00 98.50 100 ARG A O 1
ATOM 771 N N . GLU A 1 101 ? 17.911 2.755 -13.544 1.00 98.56 101 GLU A N 1
ATOM 772 C CA . GLU A 1 101 ? 17.621 3.738 -12.499 1.00 98.56 101 GLU A CA 1
ATOM 773 C C . GLU A 1 101 ? 16.120 3.779 -12.163 1.00 98.56 101 GLU A C 1
ATOM 775 O O . GLU A 1 101 ? 15.736 3.764 -10.994 1.00 98.56 101 GLU A O 1
ATOM 780 N N . GLU A 1 102 ? 15.249 3.750 -13.173 1.00 98.44 102 GLU A N 1
ATOM 781 C CA . GLU A 1 102 ? 13.798 3.661 -12.973 1.00 98.44 102 GLU A CA 1
ATOM 782 C C . GLU A 1 102 ? 13.395 2.378 -12.237 1.00 98.44 102 GLU A C 1
ATOM 784 O O . GLU A 1 102 ? 12.602 2.425 -11.296 1.00 98.44 102 GLU A O 1
ATOM 789 N N . HIS A 1 103 ? 13.970 1.230 -12.605 1.00 98.44 103 HIS A N 1
ATOM 790 C CA . HIS A 1 103 ? 13.725 -0.030 -11.905 1.00 98.44 103 HIS A CA 1
ATOM 791 C C . HIS A 1 103 ? 14.190 0.003 -10.446 1.00 98.44 103 HIS A C 1
ATOM 793 O O . HIS A 1 103 ? 13.507 -0.548 -9.581 1.00 98.44 103 HIS A O 1
ATOM 799 N N . GLU A 1 104 ? 15.322 0.638 -10.150 1.00 98.62 104 GLU A N 1
ATOM 800 C CA . GLU A 1 104 ? 15.802 0.820 -8.778 1.00 98.62 104 GLU A CA 1
ATOM 801 C C . GLU A 1 104 ? 14.860 1.716 -7.966 1.00 98.62 104 GLU A C 1
ATOM 803 O O . GLU A 1 104 ? 14.496 1.358 -6.844 1.00 98.62 104 GLU A O 1
ATOM 808 N N . ARG A 1 105 ? 14.372 2.815 -8.554 1.00 98.56 105 ARG A N 1
ATOM 809 C CA . ARG A 1 105 ? 13.367 3.688 -7.924 1.00 98.56 105 ARG A CA 1
ATOM 810 C C . ARG A 1 105 ? 12.054 2.953 -7.657 1.00 98.56 105 ARG A C 1
ATOM 812 O O . ARG A 1 105 ? 11.512 3.051 -6.560 1.00 98.56 105 ARG A O 1
ATOM 819 N N . LEU A 1 106 ? 11.560 2.174 -8.621 1.00 98.50 106 LEU A N 1
ATOM 820 C CA . LEU A 1 106 ? 10.347 1.369 -8.447 1.00 98.50 106 LEU A CA 1
ATOM 821 C C . LEU A 1 106 ? 10.516 0.317 -7.348 1.00 98.50 106 LEU A C 1
ATOM 823 O O . LEU A 1 106 ? 9.613 0.135 -6.536 1.00 98.50 106 LEU A O 1
ATOM 827 N N . ARG A 1 107 ? 11.674 -0.348 -7.278 1.00 98.62 107 ARG A N 1
ATOM 828 C CA . ARG A 1 107 ? 11.982 -1.282 -6.184 1.00 98.62 107 ARG A CA 1
ATOM 829 C C . ARG A 1 107 ? 11.983 -0.581 -4.831 1.00 98.62 107 ARG A C 1
ATOM 831 O O . ARG A 1 107 ? 11.383 -1.101 -3.897 1.00 98.62 107 ARG A O 1
ATOM 838 N N . ALA A 1 108 ? 12.583 0.605 -4.739 1.00 98.69 108 ALA A N 1
ATOM 839 C CA . ALA A 1 108 ? 12.586 1.387 -3.508 1.00 98.69 108 ALA A CA 1
ATOM 840 C C . ALA A 1 108 ? 11.161 1.753 -3.051 1.00 98.69 108 ALA A C 1
ATOM 842 O O . ALA A 1 108 ? 10.841 1.571 -1.877 1.00 98.69 108 ALA A O 1
ATOM 843 N N . LEU A 1 109 ? 10.291 2.176 -3.976 1.00 98.62 109 LEU A N 1
ATOM 844 C CA . LEU A 1 109 ? 8.879 2.467 -3.690 1.00 98.62 109 LEU A CA 1
ATOM 845 C C . LEU A 1 109 ? 8.097 1.213 -3.265 1.00 98.62 109 LEU A C 1
ATOM 847 O O . LEU A 1 109 ? 7.284 1.263 -2.343 1.00 98.62 109 LEU A O 1
ATOM 851 N N . ILE A 1 110 ? 8.344 0.065 -3.901 1.00 98.69 110 ILE A N 1
ATOM 852 C CA . ILE A 1 110 ? 7.724 -1.210 -3.504 1.00 98.69 110 ILE A CA 1
ATOM 853 C C . ILE A 1 110 ? 8.170 -1.609 -2.090 1.00 98.69 110 ILE A C 1
ATOM 855 O O . ILE A 1 110 ? 7.350 -2.034 -1.277 1.00 98.69 110 ILE A O 1
ATOM 859 N N . ASP A 1 111 ? 9.447 -1.439 -1.759 1.00 98.69 111 ASP A N 1
ATOM 860 C CA . ASP A 1 111 ? 9.949 -1.738 -0.418 1.00 98.69 111 ASP A CA 1
ATOM 861 C C . ASP A 1 111 ? 9.399 -0.767 0.636 1.00 98.69 111 ASP A C 1
ATOM 863 O O . ASP A 1 111 ? 9.102 -1.175 1.758 1.00 98.69 111 ASP A O 1
ATOM 867 N N . GLU A 1 112 ? 9.243 0.514 0.302 1.00 98.62 112 GLU A N 1
ATOM 868 C CA . GLU A 1 112 ? 8.608 1.512 1.167 1.00 98.62 112 GLU A CA 1
ATOM 869 C C . GLU A 1 112 ? 7.138 1.175 1.435 1.00 98.62 112 GLU A C 1
ATOM 871 O O . GLU A 1 112 ? 6.749 1.004 2.591 1.00 98.62 112 GLU A O 1
ATOM 876 N N . THR A 1 113 ? 6.349 0.957 0.382 1.00 98.44 113 THR A N 1
ATOM 877 C CA . THR A 1 113 ? 4.936 0.566 0.512 1.00 98.44 113 THR A CA 1
ATOM 878 C C . THR A 1 113 ? 4.776 -0.739 1.290 1.00 98.44 113 THR A C 1
ATOM 880 O O . THR A 1 113 ? 3.889 -0.848 2.136 1.00 98.44 113 THR A O 1
ATOM 883 N N . ARG A 1 114 ? 5.671 -1.716 1.093 1.00 98.69 114 ARG A N 1
ATOM 884 C CA . ARG A 1 114 ? 5.693 -2.954 1.882 1.00 98.69 114 ARG A CA 1
ATOM 885 C C . ARG A 1 114 ? 5.933 -2.686 3.369 1.00 98.69 114 ARG A C 1
ATOM 887 O O . ARG A 1 114 ? 5.235 -3.269 4.199 1.00 98.69 114 ARG A O 1
ATOM 894 N N . ARG A 1 115 ? 6.890 -1.817 3.714 1.00 98.69 115 ARG A N 1
ATOM 895 C CA . ARG A 1 115 ? 7.151 -1.426 5.112 1.00 98.69 115 ARG A CA 1
ATOM 896 C C . ARG A 1 115 ? 5.946 -0.724 5.724 1.00 98.69 115 ARG A C 1
ATOM 898 O O . ARG A 1 115 ? 5.631 -0.973 6.883 1.00 98.69 115 ARG A O 1
ATOM 905 N N . ASP A 1 116 ? 5.262 0.123 4.969 1.00 98.56 116 ASP A N 1
ATOM 906 C CA . ASP A 1 116 ? 4.093 0.842 5.473 1.00 98.56 116 ASP A CA 1
ATOM 907 C C . ASP A 1 116 ? 2.889 -0.081 5.684 1.00 98.56 116 ASP A C 1
ATOM 909 O O . ASP A 1 116 ? 2.238 0.001 6.726 1.00 98.56 116 ASP A O 1
ATOM 913 N N . VAL A 1 117 ? 2.655 -1.041 4.785 1.00 98.69 117 VAL A N 1
ATOM 914 C CA . VAL A 1 117 ? 1.653 -2.101 4.991 1.00 98.69 117 VAL A CA 1
ATOM 915 C C . VAL A 1 117 ? 1.968 -2.916 6.247 1.00 98.69 117 VAL A C 1
ATOM 917 O O . VAL A 1 117 ? 1.071 -3.209 7.039 1.00 98.69 117 VAL A O 1
ATOM 920 N N . GLU A 1 118 ? 3.237 -3.262 6.471 1.00 98.69 118 GLU A N 1
ATOM 921 C CA . GLU A 1 118 ? 3.650 -3.987 7.672 1.00 98.69 118 GLU A CA 1
ATOM 922 C C . GLU A 1 118 ? 3.420 -3.161 8.945 1.00 98.69 118 GLU A C 1
ATOM 924 O O . GLU A 1 118 ? 2.850 -3.675 9.909 1.00 98.69 118 GLU A O 1
ATOM 929 N N . LYS A 1 119 ? 3.753 -1.863 8.940 1.00 98.62 119 LYS A N 1
ATOM 930 C CA . LYS A 1 119 ? 3.450 -0.958 10.061 1.00 98.62 119 LYS A CA 1
ATOM 931 C C . LYS A 1 119 ? 1.954 -0.925 10.359 1.00 98.62 119 LYS A C 1
ATOM 933 O O . LYS A 1 119 ? 1.574 -1.193 11.498 1.00 98.62 119 LYS A O 1
ATOM 938 N N . VAL A 1 120 ? 1.110 -0.681 9.353 1.00 98.50 120 VAL A N 1
ATOM 939 C CA . VAL A 1 120 ? -0.354 -0.632 9.519 1.00 98.50 120 VAL A CA 1
ATOM 940 C C . VAL A 1 120 ? -0.883 -1.947 10.087 1.00 98.50 120 VAL A C 1
ATOM 942 O O . VAL A 1 120 ? -1.653 -1.932 11.046 1.00 98.50 120 VAL A O 1
ATOM 945 N N . LYS A 1 121 ? -0.400 -3.088 9.586 1.00 98.56 121 LYS A N 1
ATOM 946 C CA . LYS A 1 121 ? -0.767 -4.411 10.105 1.00 98.56 121 LYS A CA 1
ATOM 947 C C . LYS A 1 121 ? -0.377 -4.585 11.576 1.00 98.56 121 LYS A C 1
ATOM 949 O O . LYS A 1 121 ? -1.152 -5.113 12.372 1.00 98.56 121 LYS A O 1
ATOM 954 N N . THR A 1 122 ? 0.813 -4.131 11.975 1.00 98.56 122 THR A N 1
ATOM 955 C CA . THR A 1 122 ? 1.221 -4.196 13.390 1.00 98.56 122 THR A CA 1
ATOM 956 C C . THR A 1 122 ? 0.394 -3.269 14.282 1.00 98.56 122 THR A C 1
ATOM 958 O O . THR A 1 122 ? 0.107 -3.625 15.425 1.00 98.56 122 THR A O 1
ATOM 961 N N . GLU A 1 123 ? -0.015 -2.100 13.787 1.00 98.44 123 GLU A N 1
ATOM 962 C CA . GLU A 1 123 ? -0.900 -1.187 14.513 1.00 98.44 123 GLU A CA 1
ATOM 963 C C . GLU A 1 123 ? -2.310 -1.752 14.667 1.00 98.44 123 GLU A C 1
ATOM 965 O O . GLU A 1 123 ? -2.891 -1.652 15.749 1.00 98.44 123 GLU A O 1
ATOM 970 N N . GLU A 1 124 ? -2.849 -2.373 13.620 1.00 98.44 124 GLU A N 1
ATOM 971 C CA . GLU A 1 124 ? -4.140 -3.053 13.660 1.00 98.44 124 GLU A CA 1
ATOM 972 C C . GLU A 1 124 ? -4.138 -4.169 14.706 1.00 98.44 124 GLU A C 1
ATOM 974 O O . GLU A 1 124 ? -4.985 -4.158 15.599 1.00 98.44 124 GLU A O 1
ATOM 979 N N . ASN A 1 125 ? -3.123 -5.038 14.695 1.00 98.44 125 ASN A N 1
ATOM 980 C CA . ASN A 1 125 ? -2.975 -6.094 15.699 1.00 98.44 125 ASN A CA 1
ATOM 981 C C . ASN A 1 125 ? -2.911 -5.527 17.128 1.00 98.44 125 ASN A C 1
ATOM 983 O O . ASN A 1 125 ? -3.539 -6.054 18.047 1.00 98.44 125 ASN A O 1
ATOM 987 N N . LYS A 1 126 ? -2.186 -4.419 17.345 1.00 98.44 126 LYS A N 1
ATOM 988 C CA . LYS A 1 126 ? -2.143 -3.743 18.656 1.00 98.44 126 LYS A CA 1
ATOM 989 C C . LYS A 1 126 ? -3.517 -3.209 19.064 1.00 98.44 126 LYS A C 1
ATOM 991 O O . LYS A 1 126 ? -3.904 -3.342 20.225 1.00 98.44 126 LYS A O 1
ATOM 996 N N . ARG A 1 127 ? -4.261 -2.610 18.128 1.00 98.38 127 ARG A N 1
ATOM 997 C CA . ARG A 1 127 ? -5.624 -2.109 18.370 1.00 98.38 127 ARG A CA 1
ATOM 998 C C . ARG A 1 127 ? -6.594 -3.247 18.665 1.00 98.38 127 ARG A C 1
ATOM 1000 O O . ARG A 1 127 ? -7.441 -3.090 19.539 1.00 98.38 127 ARG A O 1
ATOM 1007 N N . GLU A 1 128 ? -6.475 -4.377 17.979 1.00 98.50 128 GLU A N 1
ATOM 1008 C CA . GLU A 1 128 ? -7.301 -5.560 18.215 1.00 98.50 128 GLU A CA 1
ATOM 1009 C C . GLU A 1 128 ? -7.055 -6.144 19.609 1.00 98.50 128 GLU A C 1
ATOM 1011 O O . GLU A 1 128 ? -8.008 -6.346 20.362 1.00 98.50 128 GLU A O 1
ATOM 1016 N N . LEU A 1 129 ? -5.791 -6.300 20.012 1.00 98.44 129 LEU A N 1
ATOM 1017 C CA . LEU A 1 129 ? -5.442 -6.728 21.369 1.00 98.44 129 LEU A CA 1
ATOM 1018 C C . LEU A 1 129 ? -5.969 -5.747 22.425 1.00 98.44 129 LEU A C 1
ATOM 1020 O O . LEU A 1 129 ? -6.568 -6.168 23.414 1.00 98.44 129 LEU A O 1
ATOM 1024 N N . ALA A 1 130 ? -5.823 -4.438 22.203 1.00 98.44 130 ALA A N 1
ATOM 1025 C CA . ALA A 1 130 ? -6.377 -3.430 23.105 1.00 98.44 130 ALA A CA 1
ATOM 1026 C C . ALA A 1 130 ? -7.906 -3.560 23.222 1.00 98.44 130 ALA A C 1
ATOM 1028 O O . ALA A 1 130 ? -8.436 -3.601 24.333 1.00 98.44 130 ALA A O 1
ATOM 1029 N N . ARG A 1 131 ? -8.620 -3.717 22.100 1.00 98.25 131 ARG A N 1
ATOM 1030 C CA . ARG A 1 131 ? -10.073 -3.955 22.087 1.00 98.25 131 ARG A CA 1
ATOM 1031 C C . ARG A 1 131 ? -10.452 -5.233 22.829 1.00 98.25 131 ARG A C 1
ATOM 1033 O O . ARG A 1 131 ? -11.402 -5.208 23.604 1.00 98.25 131 ARG A O 1
ATOM 1040 N N . ALA A 1 132 ? -9.702 -6.318 22.648 1.00 98.44 132 ALA A N 1
ATOM 1041 C CA . ALA A 1 132 ? -9.933 -7.568 23.362 1.00 98.44 132 ALA A CA 1
ATOM 1042 C C . ALA A 1 132 ? -9.802 -7.377 24.882 1.00 98.44 132 ALA A C 1
ATOM 1044 O O . ALA A 1 132 ? -10.679 -7.810 25.625 1.00 98.44 132 ALA A O 1
ATOM 1045 N N . THR A 1 133 ? -8.778 -6.651 25.350 1.00 98.44 133 THR A N 1
ATOM 1046 C CA . THR A 1 133 ? -8.616 -6.366 26.788 1.00 98.44 133 THR A CA 1
ATOM 1047 C C . THR A 1 133 ? -9.732 -5.489 27.356 1.00 98.44 133 THR A C 1
ATOM 1049 O O . THR A 1 133 ? -10.177 -5.726 28.477 1.00 98.44 133 THR A O 1
ATOM 1052 N N . VAL A 1 134 ? -10.212 -4.498 26.597 1.00 98.31 134 VAL A N 1
ATOM 1053 C CA . VAL A 1 134 ? -11.334 -3.638 27.008 1.00 98.31 134 VAL A CA 1
ATOM 1054 C C . VAL A 1 134 ? -12.631 -4.440 27.075 1.00 98.31 134 VAL A C 1
ATOM 1056 O O . VAL A 1 134 ? -13.344 -4.354 28.071 1.00 98.31 134 VAL A O 1
ATOM 1059 N N . ASN A 1 135 ? -12.910 -5.263 26.063 1.00 98.25 135 ASN A N 1
ATOM 1060 C CA . ASN A 1 135 ? -14.088 -6.130 26.044 1.00 98.25 135 ASN A CA 1
ATOM 1061 C C . ASN A 1 135 ? -14.076 -7.128 27.204 1.00 98.25 135 ASN A C 1
ATOM 1063 O O . ASN A 1 135 ? -15.110 -7.374 27.816 1.00 98.25 135 ASN A O 1
ATOM 1067 N N . GLU A 1 136 ? -12.911 -7.683 27.522 1.00 98.44 136 GLU A N 1
ATOM 1068 C CA . GLU A 1 136 ? -12.751 -8.611 28.635 1.00 98.44 136 GLU A CA 1
ATOM 1069 C C . GLU A 1 136 ? -12.973 -7.929 29.994 1.00 98.44 136 GLU A C 1
ATOM 1071 O O . GLU A 1 136 ? -13.650 -8.483 30.855 1.00 98.44 136 GLU A O 1
ATOM 1076 N N . ARG A 1 137 ? -12.476 -6.697 30.182 1.00 98.31 137 ARG A N 1
ATOM 1077 C CA . ARG A 1 137 ? -12.790 -5.896 31.380 1.00 98.31 137 ARG A CA 1
ATOM 1078 C C . ARG A 1 137 ? -14.285 -5.623 31.488 1.00 98.31 137 ARG A C 1
ATOM 1080 O O . ARG A 1 137 ? -14.868 -5.889 32.526 1.00 98.31 137 ARG A O 1
ATOM 1087 N N . MET A 1 138 ? -14.911 -5.199 30.392 1.00 97.88 138 MET A N 1
ATOM 1088 C CA . MET A 1 138 ? -16.350 -4.942 30.360 1.00 97.88 138 MET A CA 1
ATOM 1089 C C . MET A 1 138 ? -17.168 -6.195 30.700 1.00 97.88 138 MET A C 1
ATOM 1091 O O . MET A 1 138 ? -18.175 -6.096 31.391 1.00 97.88 138 MET A O 1
ATOM 1095 N N . ARG A 1 139 ? -16.746 -7.381 30.240 1.00 98.38 139 ARG A N 1
ATOM 1096 C CA . ARG A 1 139 ? -17.390 -8.651 30.609 1.00 98.38 139 ARG A CA 1
ATOM 1097 C C . ARG A 1 139 ? -17.301 -8.922 32.107 1.00 98.38 139 ARG A C 1
ATOM 1099 O O . ARG A 1 139 ? -18.322 -9.242 32.701 1.00 98.38 139 ARG A O 1
ATOM 1106 N N . ARG A 1 140 ? -16.126 -8.731 32.710 1.00 98.38 140 ARG A N 1
ATOM 1107 C CA . ARG A 1 140 ? -15.937 -8.898 34.161 1.00 98.38 140 ARG A CA 1
ATOM 1108 C C . ARG A 1 140 ? -16.764 -7.905 34.961 1.00 98.38 140 ARG A C 1
ATOM 1110 O O . ARG A 1 140 ? -17.465 -8.316 35.872 1.00 98.38 140 ARG A O 1
ATOM 1117 N N . ASP A 1 141 ? -16.772 -6.638 34.557 1.00 97.81 141 ASP A N 1
ATOM 1118 C CA . ASP A 1 141 ? -17.586 -5.612 35.213 1.00 97.81 141 ASP A CA 1
ATOM 1119 C C . ASP A 1 141 ? -19.082 -5.976 35.155 1.00 97.81 141 ASP A C 1
ATOM 1121 O O . ASP A 1 141 ? -19.813 -5.818 36.132 1.00 97.81 141 ASP A O 1
ATOM 1125 N N . LEU A 1 142 ? -19.556 -6.512 34.022 1.00 97.81 142 LEU A N 1
ATOM 1126 C CA . LEU A 1 142 ? -20.932 -6.998 33.893 1.00 97.81 142 LEU A CA 1
ATOM 1127 C C . LEU A 1 142 ? -21.212 -8.211 34.790 1.00 97.81 142 LEU A C 1
ATOM 1129 O O . LEU A 1 142 ? -22.284 -8.275 35.392 1.00 97.81 142 LEU A O 1
ATOM 1133 N N . GLU A 1 143 ? -20.282 -9.161 34.887 1.00 98.25 143 GLU A N 1
ATOM 1134 C CA . GLU A 1 143 ? -20.395 -10.318 35.782 1.00 98.25 143 GLU A CA 1
ATOM 1135 C C . GLU A 1 143 ? -20.440 -9.887 37.255 1.00 98.25 143 GLU A C 1
ATOM 1137 O O . GLU A 1 143 ? -21.329 -10.321 37.992 1.00 98.25 143 GLU A O 1
ATOM 1142 N N . ASP A 1 144 ? -19.568 -8.967 37.663 1.00 97.94 144 ASP A N 1
ATOM 1143 C CA . ASP A 1 144 ? -19.522 -8.421 39.021 1.00 97.94 144 ASP A CA 1
ATOM 1144 C C . ASP A 1 144 ? -20.834 -7.715 39.383 1.00 97.94 144 ASP A C 1
ATOM 1146 O O . ASP A 1 144 ? -21.416 -7.981 40.440 1.00 97.94 144 ASP A O 1
ATOM 1150 N N . LEU A 1 145 ? -21.375 -6.899 38.470 1.00 96.94 145 LEU A N 1
ATOM 1151 C CA . LEU A 1 145 ? -22.679 -6.254 38.648 1.00 96.94 145 LEU A CA 1
ATOM 1152 C C . LEU A 1 145 ? -23.823 -7.273 38.756 1.00 96.94 145 LEU A C 1
ATOM 1154 O O . LEU A 1 145 ? -24.769 -7.071 39.524 1.00 96.94 145 LEU A O 1
ATOM 1158 N N . MET A 1 146 ? -23.770 -8.385 38.014 1.00 96.62 146 MET A N 1
ATOM 1159 C CA . MET A 1 146 ? -24.765 -9.455 38.141 1.00 96.62 146 MET A CA 1
ATOM 1160 C C . MET A 1 146 ? -24.677 -10.153 39.501 1.00 96.62 146 MET A C 1
ATOM 1162 O O . MET A 1 146 ? -25.714 -10.388 40.130 1.00 96.62 146 MET A O 1
ATOM 1166 N N . VAL A 1 147 ? -23.464 -10.439 39.979 1.00 97.44 147 VAL A N 1
ATOM 1167 C CA . VAL A 1 147 ? -23.227 -11.048 41.294 1.00 97.44 147 VAL A CA 1
ATOM 1168 C C . VAL A 1 147 ? -23.681 -10.114 42.415 1.00 97.44 147 VAL A C 1
ATOM 1170 O O . VAL A 1 147 ? -24.365 -10.551 43.344 1.00 97.44 147 VAL A O 1
ATOM 1173 N N . GLU A 1 148 ? -23.368 -8.823 42.334 1.00 96.38 148 GLU A N 1
ATOM 1174 C CA . GLU A 1 148 ? -23.825 -7.819 43.297 1.00 96.38 148 GLU A CA 1
ATOM 1175 C C . GLU A 1 148 ? -25.356 -7.708 43.304 1.00 96.38 148 GLU A C 1
ATOM 1177 O O . GLU A 1 148 ? -25.992 -7.740 44.364 1.00 96.38 148 GLU A O 1
ATOM 1182 N N . ARG A 1 149 ? -25.986 -7.694 42.123 1.00 94.44 149 ARG A N 1
ATOM 1183 C CA . ARG A 1 149 ? -27.451 -7.715 42.000 1.00 94.44 149 ARG A CA 1
ATOM 1184 C C . ARG A 1 149 ? -28.064 -8.981 42.604 1.00 94.44 149 ARG A C 1
ATOM 1186 O O . ARG A 1 149 ? -29.154 -8.933 43.173 1.00 94.44 149 ARG A O 1
ATOM 1193 N N . GLN A 1 150 ? -27.400 -10.127 42.488 1.00 94.56 150 GLN A N 1
ATOM 1194 C CA . GLN A 1 150 ? -27.866 -11.369 43.100 1.00 94.56 150 GLN A CA 1
ATOM 1195 C C . GLN A 1 150 ? -27.738 -11.330 44.629 1.00 94.56 150 GLN A C 1
ATOM 1197 O O . GLN A 1 150 ? -28.682 -11.709 45.323 1.00 94.56 150 GLN A O 1
ATOM 1202 N N . LYS A 1 151 ? -26.622 -10.814 45.159 1.00 95.62 151 LYS A N 1
ATOM 1203 C CA . LYS A 1 151 ? -26.400 -10.640 46.605 1.00 95.62 151 LYS A CA 1
ATOM 1204 C C . LYS A 1 151 ? -27.411 -9.679 47.228 1.00 95.62 151 LYS A C 1
ATOM 1206 O O . LYS A 1 151 ? -28.002 -10.001 48.255 1.00 95.62 151 LYS A O 1
ATOM 1211 N N . THR A 1 152 ? -27.661 -8.536 46.591 1.00 93.12 152 THR A N 1
ATOM 1212 C CA . THR A 1 152 ? -28.667 -7.565 47.058 1.00 93.12 152 THR A CA 1
ATOM 1213 C C . THR A 1 152 ? -30.068 -8.171 47.061 1.00 93.12 152 THR A C 1
ATOM 1215 O O . THR A 1 152 ? -30.793 -8.026 48.040 1.00 93.12 152 THR A O 1
ATOM 1218 N N . ARG A 1 153 ? -30.440 -8.940 46.028 1.00 91.06 153 ARG A N 1
ATOM 1219 C CA . ARG A 1 153 ? -31.714 -9.679 46.003 1.00 91.06 153 ARG A CA 1
ATOM 1220 C C . ARG A 1 153 ? -31.824 -10.716 47.118 1.00 91.06 153 ARG A C 1
ATOM 1222 O O . ARG A 1 153 ? -32.877 -10.792 47.742 1.00 91.06 153 ARG A O 1
ATOM 1229 N N . ALA A 1 154 ? -30.759 -11.471 47.381 1.00 93.19 154 ALA A N 1
ATOM 1230 C CA . ALA A 1 154 ? -30.731 -12.436 48.478 1.00 93.19 154 ALA A CA 1
ATOM 1231 C C . ALA A 1 154 ? -30.864 -11.746 49.853 1.00 93.19 154 ALA A C 1
ATOM 1233 O O . ALA A 1 154 ? -31.607 -12.214 50.713 1.00 93.19 154 ALA A O 1
ATOM 1234 N N . GLY A 1 155 ? -30.216 -10.591 50.044 1.00 91.25 155 GLY A N 1
ATOM 1235 C CA . GLY A 1 155 ? -30.376 -9.776 51.254 1.00 91.25 155 GLY A CA 1
ATOM 1236 C C . GLY A 1 155 ? -31.783 -9.183 51.407 1.00 91.25 155 GLY A C 1
ATOM 1237 O O . GLY A 1 155 ? -32.307 -9.086 52.511 1.00 91.25 155 GLY A O 1
ATOM 1238 N N . LEU A 1 156 ? -32.446 -8.830 50.303 1.00 91.19 156 LEU A N 1
ATOM 1239 C CA . LEU A 1 156 ? -33.839 -8.378 50.344 1.00 91.19 156 LEU A CA 1
ATOM 1240 C C . LEU A 1 156 ? -34.815 -9.519 50.663 1.00 91.19 156 LEU A C 1
ATOM 1242 O O . LEU A 1 156 ? -35.809 -9.278 51.344 1.00 91.19 156 LEU A O 1
ATOM 1246 N N . SER A 1 157 ? -34.551 -10.754 50.215 1.00 90.94 157 SER A N 1
ATOM 1247 C CA . SER A 1 157 ? -35.384 -11.901 50.605 1.00 90.94 157 SER A CA 1
ATOM 1248 C C . SER A 1 157 ? -35.281 -12.205 52.097 1.00 90.94 157 SER A C 1
ATOM 1250 O O . SER A 1 157 ? -36.313 -12.394 52.729 1.00 90.94 157 SER A O 1
ATOM 1252 N N . THR A 1 158 ? -34.087 -12.142 52.696 1.00 93.94 158 THR A N 1
ATOM 1253 C CA . THR A 1 158 ? -33.944 -12.373 54.145 1.00 93.94 158 THR A CA 1
ATOM 1254 C C . THR A 1 158 ? -34.645 -11.289 54.966 1.00 93.94 158 THR A C 1
ATOM 1256 O O . THR A 1 158 ? -35.302 -11.595 55.959 1.00 93.94 158 THR A O 1
ATOM 1259 N N . LEU A 1 159 ? -34.581 -10.023 54.532 1.00 92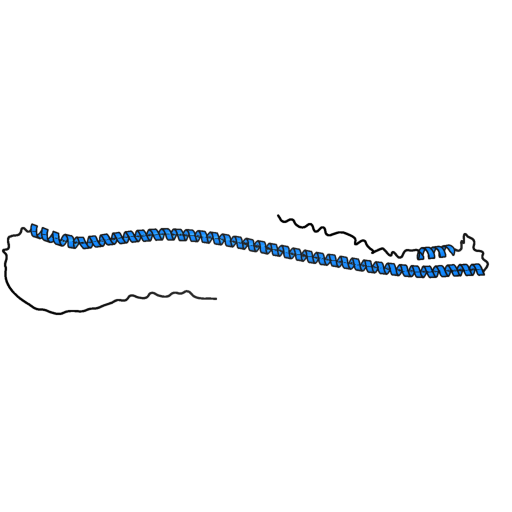.75 159 LEU A N 1
ATOM 1260 C CA . LEU A 1 159 ? -35.340 -8.924 55.145 1.00 92.75 159 LEU A CA 1
ATOM 1261 C C . LEU A 1 159 ? -36.859 -9.122 55.043 1.00 92.75 159 LEU A C 1
ATOM 1263 O O . LEU A 1 159 ? -37.593 -8.725 55.948 1.00 92.75 159 LEU A O 1
ATOM 1267 N N . ARG A 1 160 ? -37.335 -9.739 53.958 1.00 92.38 160 ARG A N 1
ATOM 1268 C CA . ARG A 1 160 ? -38.750 -10.078 53.772 1.00 92.38 160 ARG A CA 1
ATOM 1269 C C . ARG A 1 160 ? -39.191 -11.224 54.685 1.00 92.38 160 ARG A C 1
ATOM 1271 O O . ARG A 1 160 ? -40.286 -11.168 55.235 1.00 92.38 160 ARG A O 1
ATOM 1278 N N . ASP A 1 161 ? -38.344 -12.227 54.884 1.00 93.25 161 ASP A N 1
ATOM 1279 C CA . ASP A 1 161 ? -38.632 -13.319 55.820 1.00 93.25 161 ASP A CA 1
ATOM 1280 C C . ASP A 1 161 ? -38.687 -12.793 57.267 1.00 93.25 161 ASP A C 1
ATOM 1282 O O . ASP A 1 161 ? -39.609 -13.106 58.024 1.00 93.25 161 ASP A O 1
ATOM 1286 N N . LEU A 1 162 ? -37.761 -11.891 57.622 1.00 95.00 162 LEU A N 1
ATOM 1287 C CA . LEU A 1 162 ? -37.767 -11.163 58.895 1.00 95.00 162 LEU A CA 1
ATOM 1288 C C . LEU A 1 162 ? -39.034 -10.320 59.082 1.00 95.00 162 LEU A C 1
ATOM 1290 O O . LEU A 1 162 ? -39.589 -10.299 60.179 1.00 95.00 162 LEU A O 1
ATOM 1294 N N . SER A 1 163 ? -39.512 -9.630 58.041 1.00 93.81 163 SER A N 1
ATOM 1295 C CA . SER A 1 163 ? -40.721 -8.806 58.151 1.00 93.81 163 SER A CA 1
ATOM 1296 C C . SER A 1 163 ? -41.982 -9.640 58.365 1.00 93.81 163 SER A C 1
ATOM 1298 O O . SER A 1 163 ? -42.848 -9.216 59.129 1.00 93.81 163 SER A O 1
ATOM 1300 N N . SER A 1 164 ? -42.057 -10.835 57.769 1.00 94.88 164 SER A N 1
ATOM 1301 C CA . SER A 1 164 ? -43.130 -11.798 58.039 1.00 94.88 164 SER A CA 1
ATOM 1302 C C . SER A 1 164 ? -43.114 -12.239 59.503 1.00 94.88 164 SER A C 1
ATOM 1304 O O . SER A 1 164 ? -44.113 -12.085 60.196 1.00 94.88 164 SER A O 1
ATOM 1306 N N . SER A 1 165 ? -41.954 -12.679 60.005 1.00 96.12 165 SER A N 1
ATOM 1307 C CA . SER A 1 165 ? -41.793 -13.089 61.408 1.00 96.12 165 SER A CA 1
ATOM 1308 C C . SER A 1 165 ? -42.151 -11.965 62.390 1.00 96.12 165 SER A C 1
ATOM 1310 O O . SER A 1 165 ? -42.808 -12.187 63.405 1.00 96.12 165 SER A O 1
ATOM 1312 N N . LEU A 1 166 ? -41.771 -10.728 62.070 1.00 95.00 166 LEU A N 1
ATOM 1313 C CA . LEU A 1 166 ? -42.058 -9.552 62.885 1.00 95.00 166 LEU A CA 1
ATOM 1314 C C . LEU A 1 166 ? -43.552 -9.173 62.873 1.00 95.00 166 LEU A C 1
ATOM 1316 O O . LEU A 1 166 ? -44.078 -8.722 63.893 1.00 95.00 166 LEU A O 1
ATOM 1320 N N . ALA A 1 167 ? -44.249 -9.391 61.753 1.00 94.19 167 ALA A N 1
ATOM 1321 C CA . ALA A 1 167 ? -45.703 -9.259 61.675 1.00 94.19 167 ALA A CA 1
ATOM 1322 C C . ALA A 1 167 ? -46.418 -10.319 62.529 1.00 94.19 167 ALA A C 1
ATOM 1324 O O . ALA A 1 167 ? -47.362 -9.974 63.242 1.00 94.19 167 ALA A O 1
ATOM 1325 N N . ASP A 1 168 ? -45.932 -11.564 62.514 1.00 95.62 168 ASP A N 1
ATOM 1326 C CA . ASP A 1 168 ? -46.470 -12.659 63.329 1.00 95.62 168 ASP A CA 1
ATOM 1327 C C . ASP A 1 168 ? -46.279 -12.384 64.830 1.00 95.62 168 ASP A C 1
ATOM 1329 O O . ASP A 1 168 ? -47.219 -12.529 65.611 1.00 95.62 168 ASP A O 1
ATOM 1333 N N . ILE A 1 169 ? -45.101 -11.891 65.241 1.00 94.94 169 ILE A N 1
ATOM 1334 C CA . ILE A 1 169 ? -44.841 -11.467 66.629 1.00 94.94 169 ILE A CA 1
ATOM 1335 C C . ILE A 1 169 ? -45.787 -10.332 67.036 1.00 94.94 169 ILE A C 1
ATOM 1337 O O . ILE A 1 169 ? -46.352 -10.372 68.127 1.00 94.94 169 ILE A O 1
ATOM 1341 N N . ALA A 1 170 ? -45.987 -9.323 66.181 1.00 92.50 170 ALA A N 1
ATOM 1342 C CA . ALA A 1 170 ? -46.905 -8.222 66.479 1.00 92.50 170 ALA A CA 1
ATOM 1343 C C . ALA A 1 170 ? -48.357 -8.704 66.630 1.00 92.50 170 ALA A C 1
ATOM 1345 O O . ALA A 1 170 ? -49.065 -8.237 67.523 1.00 92.50 170 ALA A O 1
ATOM 1346 N N . ALA A 1 171 ? -48.793 -9.640 65.781 1.00 93.31 171 ALA A N 1
ATOM 1347 C CA . ALA A 1 171 ? -50.114 -10.253 65.869 1.00 93.31 171 ALA A CA 1
ATOM 1348 C C . ALA A 1 171 ? -50.276 -11.056 67.168 1.00 93.31 171 ALA A C 1
ATOM 1350 O O . ALA A 1 171 ? -51.260 -10.859 67.878 1.00 93.31 171 ALA A O 1
ATOM 1351 N N . PHE A 1 172 ? -49.279 -11.871 67.524 1.00 95.38 172 PHE A N 1
ATOM 1352 C CA . PHE A 1 172 ? -49.257 -12.622 68.778 1.00 95.38 172 PHE A CA 1
ATOM 1353 C C . PHE A 1 172 ? -49.279 -11.699 70.004 1.00 95.38 172 PHE A C 1
ATOM 1355 O O . PHE A 1 172 ? -50.079 -11.899 70.912 1.00 95.38 172 PHE A O 1
ATOM 1362 N N . MET A 1 173 ? -48.446 -10.651 70.035 1.00 91.69 173 MET A N 1
ATOM 1363 C CA . MET A 1 173 ? -48.440 -9.683 71.140 1.00 91.69 173 MET A CA 1
ATOM 1364 C C . MET A 1 173 ? -49.798 -8.998 71.304 1.00 91.69 173 MET A C 1
ATOM 1366 O O . MET A 1 173 ? -50.267 -8.833 72.428 1.00 91.69 173 MET A O 1
ATOM 1370 N N . HIS A 1 174 ? -50.439 -8.629 70.194 1.00 90.94 174 HIS A N 1
ATOM 1371 C CA . HIS A 1 174 ? -51.776 -8.050 70.216 1.00 90.94 174 HIS A CA 1
ATOM 1372 C C . HIS A 1 174 ? -52.818 -9.038 70.761 1.00 90.94 174 HIS A C 1
ATOM 1374 O O . HIS A 1 174 ? -53.637 -8.663 71.595 1.00 90.94 174 HIS A O 1
ATOM 1380 N N . GLU A 1 175 ? -52.764 -10.305 70.347 1.00 92.19 175 GLU A N 1
ATOM 1381 C CA . GLU A 1 175 ? -53.643 -11.358 70.862 1.00 92.19 175 GLU A CA 1
ATOM 1382 C C . GLU A 1 175 ? -53.462 -11.572 72.373 1.00 92.19 175 GLU A C 1
ATOM 1384 O O . GLU A 1 175 ? -54.446 -11.627 73.112 1.00 92.19 175 GLU A O 1
ATOM 1389 N N . VAL A 1 176 ? -52.216 -11.619 72.855 1.00 93.44 176 VAL A N 1
ATOM 1390 C CA . VAL A 1 176 ? -51.905 -11.745 74.287 1.00 93.44 176 VAL A CA 1
ATOM 1391 C C . VAL A 1 176 ? -52.446 -10.554 75.085 1.00 93.44 176 VAL A C 1
ATOM 1393 O O . VAL A 1 176 ? -53.008 -10.747 76.164 1.00 93.44 176 VAL A O 1
ATOM 1396 N N . GLU A 1 177 ? -52.325 -9.326 74.574 1.00 87.75 177 GLU A N 1
ATOM 1397 C CA . GLU A 1 177 ? -52.898 -8.145 75.236 1.00 87.75 177 GLU A CA 1
ATOM 1398 C C . GLU A 1 177 ? -54.426 -8.195 75.305 1.00 87.75 177 GLU A C 1
ATOM 1400 O O . GLU A 1 177 ? -55.001 -7.869 76.349 1.00 87.75 177 GLU A O 1
ATOM 1405 N N . VAL A 1 178 ? -55.073 -8.656 74.230 1.00 90.19 178 VAL A N 1
ATOM 1406 C CA . VAL A 1 178 ? -56.525 -8.863 74.185 1.00 90.19 178 VAL A CA 1
ATOM 1407 C C . VAL A 1 178 ? -56.951 -9.907 75.222 1.00 90.19 178 VAL A C 1
ATOM 1409 O O . VAL A 1 178 ? -57.908 -9.668 75.959 1.00 90.19 178 VAL A O 1
ATOM 1412 N N . GLN A 1 179 ? -56.221 -11.022 75.352 1.00 91.31 179 GLN A N 1
ATOM 1413 C CA . GLN A 1 179 ? -56.502 -12.058 76.357 1.00 91.31 179 GLN A CA 1
ATOM 1414 C C . GLN A 1 179 ? -56.320 -11.558 77.801 1.00 91.31 179 GLN A C 1
ATOM 1416 O O . GLN A 1 179 ? -57.054 -11.979 78.694 1.00 91.31 179 GLN A O 1
ATOM 1421 N N . GLN A 1 180 ? -55.381 -10.640 78.044 1.00 90.94 180 GLN A N 1
ATOM 1422 C CA . GLN A 1 180 ? -55.131 -10.048 79.367 1.00 90.94 180 GLN A CA 1
ATOM 1423 C C . GLN A 1 180 ? -56.081 -8.886 79.720 1.00 90.94 180 GLN A C 1
ATOM 1425 O O . GLN A 1 180 ? -55.982 -8.323 80.811 1.00 90.94 180 GLN A O 1
ATOM 1430 N N . GLY A 1 181 ? -57.009 -8.517 78.830 1.00 88.06 181 GLY A N 1
ATOM 1431 C CA . GLY A 1 181 ? -57.988 -7.452 79.068 1.00 88.06 181 GLY A CA 1
ATOM 1432 C C . GLY A 1 181 ? -57.431 -6.032 78.924 1.00 88.06 181 GLY A C 1
ATOM 1433 O O . GLY A 1 181 ? -58.079 -5.070 79.345 1.00 88.06 181 GLY A O 1
ATOM 1434 N N . PHE A 1 182 ? -56.249 -5.865 78.322 1.00 83.50 182 PHE A N 1
ATOM 1435 C CA . PHE A 1 182 ? -55.741 -4.539 77.984 1.00 83.50 182 PHE A CA 1
ATOM 1436 C C . PHE A 1 182 ? -56.482 -4.015 76.748 1.00 83.50 182 PHE A C 1
ATOM 1438 O O . PHE A 1 182 ? -56.373 -4.554 75.651 1.00 83.50 182 PHE A O 1
ATOM 1445 N N . VAL A 1 183 ? -57.259 -2.944 76.916 1.00 75.88 183 VAL A N 1
ATOM 1446 C CA . VAL A 1 183 ? -57.969 -2.304 75.801 1.00 75.88 183 VAL A CA 1
ATOM 1447 C C . VAL A 1 183 ? -56.960 -1.507 74.971 1.00 75.88 183 VAL A C 1
ATOM 1449 O O . VAL A 1 183 ? -56.371 -0.552 75.487 1.00 75.88 183 VAL A O 1
ATOM 1452 N N . SER A 1 184 ? -56.761 -1.872 73.699 1.00 66.88 184 SER A N 1
ATOM 1453 C CA . SER A 1 184 ? -55.847 -1.160 72.796 1.00 66.88 184 SER A CA 1
ATOM 1454 C C . SER A 1 184 ? -56.194 0.327 72.731 1.00 66.88 184 SER A C 1
ATOM 1456 O O . SER A 1 184 ? -57.219 0.736 72.182 1.00 66.88 184 SER A O 1
ATOM 1458 N N . ARG A 1 185 ? -55.320 1.168 73.286 1.00 74.94 185 ARG A N 1
ATOM 1459 C CA . ARG A 1 185 ? -55.402 2.617 73.101 1.00 74.94 185 ARG A CA 1
ATOM 1460 C C . ARG A 1 185 ? -54.803 2.962 71.742 1.00 74.94 185 ARG A C 1
ATOM 1462 O O . ARG A 1 185 ? -53.742 2.474 71.382 1.00 74.94 185 ARG A O 1
ATOM 1469 N N . LYS A 1 186 ? -55.449 3.878 71.017 1.00 73.88 186 LYS A N 1
ATOM 1470 C CA . LYS A 1 186 ? -55.056 4.337 69.669 1.00 73.88 186 LYS A CA 1
ATOM 1471 C C . LYS A 1 186 ? -53.615 4.886 69.566 1.00 73.88 186 LYS A C 1
ATOM 1473 O O . LYS A 1 186 ? -53.091 4.989 68.467 1.00 73.88 186 LYS A O 1
ATOM 1478 N N . ASN A 1 187 ? -52.983 5.221 70.694 1.00 70.38 187 ASN A N 1
ATOM 1479 C CA . ASN A 1 187 ? -51.585 5.655 70.801 1.00 70.38 187 ASN A CA 1
ATOM 1480 C C . ASN A 1 187 ? -50.806 4.693 71.704 1.00 70.38 187 ASN A C 1
ATOM 1482 O O . ASN A 1 187 ? -50.397 5.040 72.814 1.00 70.38 187 ASN A O 1
ATOM 1486 N N . ASP A 1 188 ? -50.664 3.454 71.254 1.00 64.00 188 ASP A N 1
ATOM 1487 C CA . ASP A 1 188 ? -50.048 2.408 72.051 1.00 64.00 188 ASP A CA 1
ATOM 1488 C C . ASP A 1 188 ? -48.534 2.644 72.218 1.00 64.00 188 ASP A C 1
ATOM 1490 O O . ASP A 1 188 ? -47.728 2.439 71.305 1.00 64.00 188 ASP A O 1
ATOM 1494 N N . GLY A 1 189 ? -48.131 3.126 73.397 1.00 66.94 189 GLY A N 1
ATOM 1495 C CA . GLY A 1 189 ? -46.735 3.448 73.718 1.00 66.94 189 GLY A CA 1
ATOM 1496 C C . GLY A 1 189 ? -45.820 2.220 73.785 1.00 66.94 189 GLY A C 1
ATOM 1497 O O . GLY A 1 189 ? -44.596 2.360 73.713 1.00 66.94 189 GLY A O 1
ATOM 1498 N N . ARG A 1 190 ? -46.403 1.015 73.869 1.00 73.25 190 ARG A N 1
ATOM 1499 C CA . ARG A 1 190 ? -45.689 -0.269 73.950 1.00 73.25 190 ARG A CA 1
ATOM 1500 C C . ARG A 1 190 ? -45.000 -0.667 72.646 1.00 73.25 190 ARG A C 1
ATOM 1502 O O . ARG A 1 190 ? -44.081 -1.476 72.661 1.00 73.25 190 ARG A O 1
ATOM 1509 N N . GLY A 1 191 ? -45.358 -0.034 71.526 1.00 86.56 191 GLY A N 1
ATOM 1510 C CA . GLY A 1 191 ? -44.632 -0.163 70.263 1.00 86.56 191 GLY A CA 1
ATOM 1511 C C . GLY A 1 191 ? -45.080 -1.301 69.348 1.00 86.56 191 GLY A C 1
ATOM 1512 O O . GLY A 1 191 ? -44.459 -1.465 68.302 1.00 86.56 191 GLY A O 1
ATOM 1513 N N . ILE A 1 192 ? -46.160 -2.021 69.665 1.00 87.31 192 ILE A N 1
ATOM 1514 C CA . ILE A 1 192 ? -46.724 -3.080 68.804 1.00 87.31 192 ILE A CA 1
ATOM 1515 C C . ILE A 1 192 ? -47.076 -2.518 67.418 1.00 87.31 192 ILE A C 1
ATOM 1517 O O . ILE A 1 192 ? -46.709 -3.085 66.390 1.00 87.31 192 ILE A O 1
ATOM 1521 N N . GLU A 1 193 ? -47.679 -1.329 67.371 1.00 86.69 193 GLU A N 1
ATOM 1522 C CA . GLU A 1 193 ? -48.008 -0.668 66.106 1.00 86.69 193 GLU A CA 1
ATOM 1523 C C . GLU A 1 193 ? -46.753 -0.215 65.335 1.00 86.69 193 GLU A C 1
ATOM 1525 O O . GLU A 1 193 ? -46.730 -0.260 64.107 1.00 86.69 193 GLU A O 1
ATOM 1530 N N . ARG A 1 194 ? -45.656 0.140 66.028 1.00 88.50 194 ARG A N 1
ATOM 1531 C CA . ARG A 1 194 ? -44.370 0.448 65.367 1.00 88.50 194 ARG A CA 1
ATOM 1532 C C . ARG A 1 194 ? -43.791 -0.788 64.693 1.00 88.50 194 ARG A C 1
ATOM 1534 O O . ARG A 1 194 ? -43.294 -0.684 63.577 1.00 88.50 194 ARG A O 1
ATOM 1541 N N . ILE A 1 195 ? -43.874 -1.936 65.361 1.00 90.69 195 ILE A N 1
ATOM 1542 C CA . ILE A 1 195 ? -43.439 -3.231 64.835 1.00 90.69 195 ILE A CA 1
ATOM 1543 C C . ILE A 1 195 ? -44.278 -3.572 63.593 1.00 90.69 195 ILE A C 1
ATOM 1545 O O . ILE A 1 195 ? -43.726 -3.813 62.523 1.00 90.69 195 ILE A O 1
ATOM 1549 N N . ARG A 1 196 ? -45.606 -3.443 63.666 1.00 87.12 196 ARG A N 1
ATOM 1550 C CA . ARG A 1 196 ? -46.498 -3.667 62.517 1.00 87.12 196 ARG A CA 1
ATOM 1551 C C . ARG A 1 196 ? -46.186 -2.748 61.331 1.00 87.12 196 ARG A C 1
ATOM 1553 O O . ARG A 1 196 ? -46.060 -3.214 60.200 1.00 87.12 196 ARG A O 1
ATOM 1560 N N . GLN A 1 197 ? -46.008 -1.450 61.578 1.00 90.38 197 GLN A N 1
ATOM 1561 C CA . GLN A 1 197 ? -45.643 -0.482 60.539 1.00 90.38 197 GLN A CA 1
ATOM 1562 C C . GLN A 1 197 ? -44.260 -0.758 59.946 1.00 90.38 197 GLN A C 1
ATOM 1564 O O . GLN A 1 197 ? -44.060 -0.557 58.748 1.00 90.38 197 GLN A O 1
ATOM 1569 N N . LEU A 1 198 ? -43.307 -1.229 60.754 1.00 91.31 198 LEU A N 1
ATOM 1570 C CA . LEU A 1 198 ? -41.989 -1.637 60.281 1.00 91.31 198 LEU A CA 1
ATOM 1571 C C . LEU A 1 198 ? -42.096 -2.854 59.353 1.00 91.31 198 LEU A C 1
ATOM 1573 O O . LEU A 1 198 ? -41.535 -2.820 58.260 1.00 91.31 198 LEU A O 1
ATOM 1577 N N . ALA A 1 199 ? -42.865 -3.879 59.736 1.00 91.31 199 ALA A N 1
ATOM 1578 C CA . ALA A 1 199 ? -43.116 -5.044 58.888 1.00 91.31 199 ALA A CA 1
ATOM 1579 C C . ALA A 1 199 ? -43.746 -4.646 57.545 1.00 91.31 199 ALA A C 1
ATOM 1581 O O . ALA A 1 199 ? -43.238 -5.043 56.496 1.00 91.31 199 ALA A O 1
ATOM 1582 N N . TYR A 1 200 ? -44.776 -3.791 57.556 1.00 88.94 200 TYR A N 1
ATOM 1583 C CA . TYR A 1 200 ? -45.400 -3.290 56.326 1.00 88.94 200 TYR A CA 1
ATOM 1584 C C . TYR A 1 200 ? -44.431 -2.490 55.452 1.00 88.94 200 TYR A C 1
ATOM 1586 O O . TYR A 1 200 ? -44.411 -2.674 54.235 1.00 88.94 200 TYR A O 1
ATOM 1594 N N . LYS A 1 201 ? -43.595 -1.631 56.047 1.00 90.00 201 LYS A N 1
ATOM 1595 C CA . LYS A 1 201 ? -42.576 -0.879 55.300 1.00 90.00 201 LYS A CA 1
ATOM 1596 C C . LYS A 1 201 ? -41.544 -1.806 54.660 1.00 90.00 201 LYS A C 1
ATOM 1598 O O . LYS A 1 201 ? -41.192 -1.589 53.507 1.00 90.00 201 LYS A O 1
ATOM 1603 N N . LEU A 1 202 ? -41.102 -2.845 55.369 1.00 89.31 202 LEU A N 1
ATOM 1604 C CA . LEU A 1 202 ? -40.157 -3.837 54.845 1.00 89.31 202 LEU A CA 1
ATOM 1605 C C . LEU A 1 202 ? -40.784 -4.723 53.758 1.00 89.31 202 LEU A C 1
ATOM 1607 O O . LEU A 1 202 ? -40.124 -5.042 52.775 1.00 89.31 202 LEU A O 1
ATOM 1611 N N . GLN A 1 203 ? -42.061 -5.088 53.895 1.00 87.25 203 GLN A N 1
ATOM 1612 C CA . GLN A 1 203 ? -42.792 -5.874 52.896 1.00 87.25 203 GLN A CA 1
ATOM 1613 C C . GLN A 1 203 ? -43.120 -5.060 51.633 1.00 87.25 203 GLN A C 1
ATOM 1615 O O . GLN A 1 203 ? -43.169 -5.615 50.535 1.00 87.25 203 GLN A O 1
ATOM 1620 N N . GLY A 1 204 ? -43.326 -3.750 51.795 1.00 83.56 204 GLY A N 1
ATOM 1621 C CA . GLY A 1 204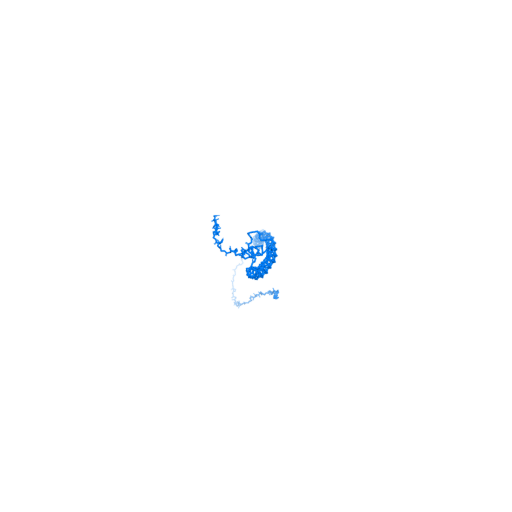 ? -43.600 -2.797 50.723 1.00 83.56 204 GLY A CA 1
ATOM 1622 C C . GLY A 1 204 ? -42.361 -2.295 49.983 1.00 83.56 204 GLY A C 1
ATOM 1623 O O . GLY A 1 204 ? -42.525 -1.570 49.003 1.00 83.56 204 GLY A O 1
ATOM 1624 N N . LEU A 1 205 ? -41.143 -2.668 50.406 1.00 80.19 205 LEU A N 1
ATOM 1625 C CA . LEU A 1 205 ? -39.935 -2.361 49.642 1.00 80.19 205 LEU A CA 1
ATOM 1626 C C . LEU A 1 205 ? -40.051 -3.046 48.275 1.00 80.19 205 LEU A C 1
ATOM 1628 O O . LEU A 1 205 ? -40.075 -4.282 48.208 1.00 80.19 205 LEU A O 1
ATOM 1632 N N . PRO A 1 206 ? -40.161 -2.276 47.177 1.00 65.06 206 PRO A N 1
ATOM 1633 C CA . PRO A 1 206 ? -40.263 -2.868 45.864 1.00 65.06 206 PRO A CA 1
ATOM 1634 C C . PRO A 1 206 ? -38.973 -3.643 45.632 1.00 65.06 206 PRO A C 1
ATOM 1636 O O . PRO A 1 206 ? -37.884 -3.073 45.601 1.00 65.06 206 PRO A O 1
ATOM 1639 N N . VAL A 1 207 ? -39.089 -4.961 45.451 1.00 62.59 207 VAL A N 1
ATOM 1640 C CA . VAL A 1 207 ? -38.043 -5.717 44.766 1.00 62.59 207 VAL A CA 1
ATOM 1641 C C . VAL A 1 207 ? -37.892 -4.991 43.447 1.00 62.59 207 VAL A C 1
ATOM 1643 O O . VAL A 1 207 ? -38.822 -5.034 42.643 1.00 62.59 207 VAL A O 1
ATOM 1646 N N . GLN A 1 208 ? -36.792 -4.257 43.281 1.00 54.97 208 GLN A N 1
ATOM 1647 C CA . GLN A 1 208 ? -36.524 -3.401 42.134 1.00 54.97 208 GLN A CA 1
ATOM 1648 C C . GLN A 1 208 ? -36.397 -4.291 40.889 1.00 54.97 208 GLN A C 1
ATOM 1650 O O . GLN A 1 208 ? -35.326 -4.674 40.414 1.00 54.97 208 GLN A O 1
ATOM 1655 N N . ARG A 1 209 ? -37.563 -4.712 40.398 1.00 52.69 209 ARG A N 1
ATOM 1656 C CA . ARG A 1 209 ? -37.853 -5.312 39.106 1.00 52.69 209 ARG A CA 1
ATOM 1657 C C . ARG A 1 209 ? -37.863 -4.152 38.120 1.00 52.69 209 ARG A C 1
ATOM 1659 O O . ARG A 1 209 ? -38.856 -3.870 37.465 1.00 52.69 209 ARG A O 1
ATOM 1666 N N . GLU A 1 210 ? -36.731 -3.469 38.009 1.00 54.41 210 GLU A N 1
ATOM 1667 C CA . GLU A 1 210 ? -36.433 -2.705 36.809 1.00 54.41 210 GLU A CA 1
ATOM 1668 C C . GLU A 1 210 ? -36.389 -3.712 35.657 1.00 54.41 210 GLU A C 1
ATOM 1670 O O . GLU A 1 210 ? -35.448 -4.495 35.500 1.00 54.41 210 GLU A O 1
ATOM 1675 N N . GLY A 1 211 ? -37.519 -3.830 34.963 1.00 51.84 211 GLY A N 1
ATOM 1676 C CA . GLY A 1 211 ? -37.704 -2.958 33.812 1.00 51.84 211 GLY A CA 1
ATOM 1677 C C . GLY A 1 211 ? -36.612 -3.036 32.754 1.00 51.84 211 GLY A C 1
ATOM 1678 O O . GLY A 1 211 ? -36.383 -2.055 32.068 1.00 51.84 211 GLY A O 1
ATOM 1679 N N . ILE A 1 212 ? -35.968 -4.188 32.563 1.00 57.47 212 ILE A N 1
ATOM 1680 C CA . ILE A 1 212 ? -35.371 -4.518 31.260 1.00 57.47 212 ILE A CA 1
ATOM 1681 C C . ILE A 1 212 ? -36.491 -5.098 30.388 1.00 57.47 212 ILE A C 1
ATOM 1683 O O . ILE A 1 212 ? -36.477 -6.260 29.990 1.00 57.47 212 ILE A O 1
ATOM 1687 N N . ARG A 1 213 ? -37.532 -4.303 30.151 1.00 54.09 213 ARG A N 1
ATOM 1688 C CA . ARG A 1 213 ? -38.433 -4.504 29.025 1.00 54.09 213 ARG A CA 1
ATOM 1689 C C . ARG A 1 213 ? -38.412 -3.217 28.219 1.00 54.09 213 ARG A C 1
ATOM 1691 O O . ARG A 1 213 ? -38.814 -2.166 28.694 1.00 54.09 213 ARG A O 1
ATOM 1698 N N . GLU A 1 214 ? -37.891 -3.364 27.005 1.00 52.19 214 GLU A N 1
ATOM 1699 C CA . GLU A 1 214 ? -38.341 -2.605 25.836 1.00 52.19 214 GLU A CA 1
ATOM 1700 C C . GLU A 1 214 ? -37.863 -1.151 25.721 1.00 52.19 214 GLU A C 1
ATOM 1702 O O . GLU A 1 214 ? -38.617 -0.240 25.415 1.00 52.19 214 GLU A O 1
ATOM 1707 N N . GLY A 1 215 ? -36.546 -0.959 25.831 1.00 55.69 215 GLY A N 1
ATOM 1708 C CA . GLY A 1 215 ? -35.837 0.176 25.219 1.00 55.69 215 GLY A CA 1
ATOM 1709 C C . GLY A 1 215 ? -35.174 -0.148 23.870 1.00 55.69 215 GLY A C 1
ATOM 1710 O O . GLY A 1 215 ? -34.487 0.699 23.309 1.00 55.69 215 GLY A O 1
ATOM 1711 N N . TYR A 1 216 ? -35.356 -1.359 23.325 1.00 58.28 216 TYR A N 1
ATOM 1712 C CA . TYR A 1 216 ? -34.855 -1.756 21.999 1.00 58.28 216 TYR A CA 1
ATOM 1713 C C . TYR A 1 216 ? -35.858 -1.408 20.894 1.00 58.28 216 TYR A C 1
ATOM 1715 O O . TYR A 1 216 ? -36.195 -2.223 20.036 1.00 58.28 216 TYR A O 1
ATOM 1723 N N . HIS A 1 217 ? -36.332 -0.166 20.882 1.00 53.59 217 HIS A N 1
ATOM 1724 C CA . HIS A 1 217 ? -36.913 0.395 19.677 1.00 53.59 217 HIS A CA 1
ATOM 1725 C C . HIS A 1 217 ? -36.029 1.520 19.153 1.00 53.59 217 HIS A C 1
ATOM 1727 O O . HIS A 1 217 ? -35.978 2.624 19.681 1.00 53.59 217 HIS A O 1
ATOM 1733 N N . ARG A 1 218 ? -35.428 1.212 17.997 1.00 55.59 218 ARG A N 1
ATOM 1734 C CA . ARG A 1 218 ? -35.269 2.155 16.892 1.00 55.59 218 ARG A CA 1
ATOM 1735 C C . ARG A 1 218 ? -34.090 3.131 17.020 1.00 55.59 218 ARG A C 1
ATOM 1737 O O . ARG A 1 218 ? -34.261 4.341 16.975 1.00 55.59 218 ARG A O 1
ATOM 1744 N N . ARG A 1 219 ? -32.868 2.601 16.934 1.00 58.53 219 ARG A N 1
ATOM 1745 C CA . ARG A 1 219 ? -31.862 3.231 16.064 1.00 58.53 219 ARG A CA 1
ATOM 1746 C C . ARG A 1 219 ? -31.724 2.385 14.809 1.00 58.53 219 ARG A C 1
ATOM 1748 O O . ARG A 1 219 ? -30.956 1.432 14.758 1.00 58.53 219 ARG A O 1
ATOM 1755 N N . ARG A 1 220 ? -32.571 2.714 13.824 1.00 57.66 220 ARG A N 1
ATOM 1756 C CA . ARG A 1 220 ? -32.360 2.306 12.437 1.00 57.66 220 ARG A CA 1
ATOM 1757 C C . ARG A 1 220 ? -30.951 2.728 12.057 1.00 57.66 220 ARG A C 1
ATOM 1759 O O . ARG A 1 220 ? -30.585 3.889 12.219 1.00 57.66 220 ARG A O 1
ATOM 1766 N N . LEU A 1 221 ? -30.218 1.747 11.562 1.00 53.41 221 LEU A N 1
ATOM 1767 C CA . LEU A 1 221 ? -29.075 1.897 10.687 1.00 53.41 221 LEU A CA 1
ATOM 1768 C C . LEU A 1 221 ? -29.389 2.989 9.654 1.00 53.41 221 LEU A C 1
ATOM 1770 O O . LEU A 1 221 ? -30.175 2.766 8.736 1.00 53.41 221 LEU A O 1
ATOM 1774 N N . PHE A 1 222 ? -28.801 4.173 9.816 1.00 56.16 222 PHE A N 1
ATOM 1775 C CA . PHE A 1 222 ? -28.531 5.037 8.676 1.00 56.16 222 PHE A CA 1
ATOM 1776 C C . PHE A 1 222 ? -27.329 4.418 7.970 1.00 56.16 222 PHE A C 1
ATOM 1778 O O . PHE A 1 222 ? -26.178 4.736 8.251 1.00 56.16 222 PHE A O 1
ATOM 1785 N N . PHE A 1 223 ? -27.625 3.455 7.102 1.00 51.41 223 PHE A N 1
ATOM 1786 C CA . PHE A 1 223 ? -26.742 3.082 6.012 1.00 51.41 223 PHE A CA 1
ATOM 1787 C C . PHE A 1 223 ? -26.816 4.256 5.026 1.00 51.41 223 PHE A C 1
ATOM 1789 O O . PHE A 1 223 ? -27.705 4.312 4.180 1.00 51.41 223 PHE A O 1
ATOM 1796 N N . VAL A 1 224 ? -25.974 5.271 5.228 1.00 61.84 224 VAL A N 1
ATOM 1797 C CA . VAL A 1 224 ? -25.718 6.278 4.196 1.00 61.84 224 VAL A CA 1
ATOM 1798 C C . VAL A 1 224 ? -24.853 5.569 3.169 1.00 61.84 224 VAL A C 1
ATOM 1800 O O . VAL A 1 224 ? -23.679 5.296 3.414 1.00 61.84 224 VAL A O 1
ATOM 1803 N N . GLY A 1 225 ? -25.501 5.164 2.078 1.00 58.50 225 GLY A N 1
ATOM 1804 C CA . GLY A 1 225 ? -24.838 4.670 0.889 1.00 58.50 225 GLY A CA 1
ATOM 1805 C C . GLY A 1 225 ? -23.842 5.711 0.406 1.00 58.50 225 GLY A C 1
ATOM 1806 O O . GLY A 1 225 ? -24.155 6.894 0.307 1.00 58.50 225 GLY A O 1
ATOM 1807 N N . SER A 1 226 ? -22.627 5.235 0.187 1.00 55.88 226 SER A N 1
ATOM 1808 C CA . SER A 1 226 ? -21.575 5.912 -0.542 1.00 55.88 226 SER A CA 1
ATOM 1809 C C . SER A 1 226 ? -22.049 6.186 -1.966 1.00 55.88 226 SER A C 1
ATOM 1811 O O . SER A 1 226 ? -22.182 5.248 -2.752 1.00 55.88 226 SER A O 1
ATOM 1813 N N . ASP A 1 227 ? -22.278 7.455 -2.285 1.00 64.19 227 ASP A N 1
ATOM 1814 C CA . ASP A 1 227 ? -22.250 7.917 -3.667 1.00 64.19 227 ASP A CA 1
ATOM 1815 C C . ASP A 1 227 ? -20.788 7.881 -4.130 1.00 64.19 227 ASP A C 1
ATOM 1817 O O . ASP A 1 227 ? -19.918 8.556 -3.574 1.00 64.19 227 ASP A O 1
ATOM 1821 N N . TRP A 1 228 ? -20.526 7.006 -5.097 1.00 65.69 228 TRP A N 1
ATOM 1822 C CA . TRP A 1 228 ? -19.329 7.007 -5.924 1.00 65.69 228 TRP A CA 1
ATOM 1823 C C . TRP A 1 228 ? -19.715 7.682 -7.242 1.00 65.69 228 TRP A C 1
ATOM 1825 O O . TRP A 1 228 ? -20.412 7.073 -8.054 1.00 65.69 228 TRP A O 1
ATOM 1835 N N . GLU A 1 229 ? -19.273 8.923 -7.424 1.00 62.12 229 GLU A N 1
ATOM 1836 C CA . GLU A 1 229 ? -19.041 9.549 -8.734 1.00 62.12 229 GLU A CA 1
ATOM 1837 C C . GLU A 1 229 ? -17.541 9.810 -8.894 1.00 62.12 229 GLU A C 1
ATOM 1839 O O . GLU A 1 229 ? -16.893 10.174 -7.881 1.00 62.12 229 GLU A O 1
#

Foldseek 3Di:
DDDDDDDDDDDDDDDDDDDDDDDDDDDDDDDDDDDDDDPDDVVVVVVVCCVVVVCVVVVVVVVVVVVVVVVVVVVVVVVVVVVVVVVVVVVVVVVVVVVVVVVVVVVVVVVVVVVVVVVVVVVVVVVVVVVVVVVVVVVVVVVVVVVVLVVVLVVLVVLLVVLVVLLVVLVVVVVVCVVVVNDDDPPPPVCSVVSNVSSVVSNPPPSPPDDPPDPPDDPPPPPVDDDDD

pLDDT: mean 81.91, std 19.54, range [32.59, 98.69]

Radius of gyration: 66.92 Å; chains: 1; bounding box: 125×43×178 Å

Secondary structure (DSSP, 8-state):
-----------------------------------------HHHHHHHHHHHHHHHHHHHHHHHHHHHHHHHHHHHHHHHHHHHHHHHHHHHHHHHHHHHHHHHHHHHHHHHHHHHHHHHHHHHHHHHHHHHHHHHHHHHHHHHHHHHHHHHHHHHHHHHHHHHHHHHHHHHHHHHHHHTT----SS-TTSHHHHHHHHHHHHTS-------S----------------

Organism: NCBI:txid98765

Sequence (229 aa):
MESEPTSTTPVAVPRTELPVDVNDLPTRLDSSTRQPVTPFSPLTHVLILTSILGPVALFPYLAVRRHLLSIHRKIGEVGAVSAVLQRDLKTALLEASIRREEHERLRALIDETRRDVEKVKTEENKRELARATVNERMRRDLEDLMVERQKTRAGLSTLRDLSSSLADIAAFMHEVEVQQGFVSRKNDGRGIERIRQLAYKLQGLPVQREGIREGYHRRRLFFVGSDWE